Protein AF-A0A9K3D1M3-F1 (afdb_monomer)

Foldseek 3Di:
DDDDDDDDDDDDDPVVVVVVVVVPPDDDDDDPPPPDPDPDDPDLQCPDPVNVPDDPVLSVQQVVPKDKDKDAAFDKDKLAQWKKAWCAAWWAWPVDIAHHSGIDNHCSLQAPDDSVRITMTGGNHTTMMITRHSLSSLLSQCCQQPCPPHLPVDLDPVLSSLQSVQKHKDKDAAFGWPFAFFDFDFKWKAWQQAWKDQPNDIDGPGYIDCVLSNLQRHTRHHIIGTNHTIMIIIHGNVSNPVSDDPVSSVVRNVVSD

InterPro domains:
  IPR000595 Cyclic nucleotide-binding domain [PS50042] (151-198)
  IPR000595 Cyclic nucleotide-binding domain [cd00038] (53-139)
  IPR000595 Cyclic nucleotide-binding domain [cd00038] (151-257)
  IPR014710 RmlC-like jelly roll fold [G3DSA:2.60.120.10] (140-256)
  IPR018490 Cyclic nucleotide-binding domain superfamily [SSF51206] (45-139)
  IPR018490 Cyclic nucleotide-binding domain superfamily [SSF51206] (142-242)

pLDDT: mean 77.31, std 19.17, range [30.05, 97.75]

Organism: NCBI:txid797122

Solvent-accessible surface area (backbone atoms only — not comparable to full-atom values): 14599 Å² total; per-residue (Å²): 131,88,82,90,82,83,91,80,90,80,85,78,60,73,72,62,61,55,58,57,59,64,64,76,76,63,84,83,88,78,83,79,70,77,78,69,80,72,77,76,79,78,55,73,68,58,74,35,83,79,41,66,78,50,59,69,72,58,50,48,52,53,56,74,70,36,43,82,46,80,41,52,55,76,35,81,44,70,63,61,61,12,32,39,32,29,69,36,49,33,32,42,36,95,88,48,79,38,42,56,75,31,69,49,35,55,66,33,46,66,39,83,61,57,78,91,69,41,49,47,30,33,19,76,31,65,23,37,31,41,35,41,44,23,54,61,55,44,35,53,54,45,46,60,32,36,46,78,75,35,94,48,84,75,65,51,70,66,35,43,53,51,47,36,72,65,45,42,52,50,78,38,52,59,72,34,74,77,42,55,50,70,36,74,38,60,51,49,31,32,31,74,35,45,30,33,35,47,85,88,43,80,48,46,52,65,32,66,49,63,53,58,27,36,62,66,70,29,51,35,90,47,51,27,29,19,72,30,65,21,34,29,44,29,35,45,48,70,60,48,62,70,53,44,57,68,66,58,55,50,52,48,36,64,80,62,106

Structure (mmCIF, N/CA/C/O backbone):
data_AF-A0A9K3D1M3-F1
#
_entry.id   AF-A0A9K3D1M3-F1
#
loop_
_atom_site.group_PDB
_atom_site.id
_atom_site.type_symbol
_atom_site.label_atom_id
_atom_site.label_alt_id
_atom_site.label_comp_id
_atom_site.label_asym_id
_atom_site.label_entity_id
_atom_site.label_seq_id
_atom_site.pdbx_PDB_ins_code
_atom_site.Cartn_x
_atom_site.Cartn_y
_atom_site.Cartn_z
_atom_site.occupancy
_atom_site.B_iso_or_equiv
_atom_site.auth_seq_id
_atom_site.auth_comp_id
_atom_site.auth_asym_id
_atom_site.auth_atom_id
_atom_site.pdbx_PDB_model_num
ATOM 1 N N . MET A 1 1 ? 14.477 43.290 74.382 1.00 36.06 1 MET A N 1
ATOM 2 C CA . MET A 1 1 ? 15.629 43.015 73.504 1.00 36.06 1 MET A CA 1
ATOM 3 C C . MET A 1 1 ? 15.297 41.742 72.749 1.00 36.06 1 MET A C 1
ATOM 5 O O . MET A 1 1 ? 15.047 40.738 73.397 1.00 36.06 1 MET A O 1
ATOM 9 N N . THR A 1 2 ? 15.118 41.898 71.435 1.00 38.62 2 THR A N 1
ATOM 10 C CA . THR A 1 2 ? 15.236 40.929 70.317 1.00 38.62 2 THR A CA 1
ATOM 11 C C . THR A 1 2 ? 15.808 39.545 70.690 1.00 38.62 2 THR A C 1
ATOM 13 O O . THR A 1 2 ? 16.756 39.497 71.464 1.00 38.62 2 THR A O 1
ATOM 16 N N . GLN A 1 3 ? 15.339 38.400 70.173 1.00 33.62 3 GLN A N 1
ATOM 17 C CA . GLN 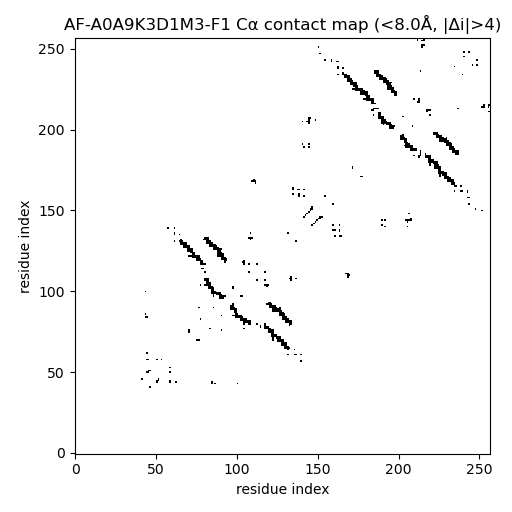A 1 3 ? 15.281 38.059 68.741 1.00 33.62 3 GLN A CA 1
ATOM 18 C C . GLN A 1 3 ? 14.616 36.674 68.499 1.00 33.62 3 GLN A C 1
ATOM 20 O O . GLN A 1 3 ? 14.851 35.753 69.276 1.00 33.62 3 GLN A O 1
ATOM 25 N N . ASP A 1 4 ? 13.826 36.596 67.421 1.00 35.47 4 ASP A N 1
ATOM 26 C CA . ASP A 1 4 ? 13.689 35.566 66.367 1.00 35.47 4 ASP A CA 1
ATOM 27 C C . ASP A 1 4 ? 13.586 34.052 66.658 1.00 35.47 4 ASP A C 1
ATOM 29 O O . ASP A 1 4 ? 14.443 33.430 67.280 1.00 35.47 4 ASP A O 1
ATOM 33 N N . GLY A 1 5 ? 12.574 33.439 66.031 1.00 32.16 5 GLY A N 1
ATOM 34 C CA . GLY A 1 5 ? 12.447 31.998 65.797 1.00 32.16 5 GLY A CA 1
ATOM 35 C C . GLY A 1 5 ? 11.200 31.694 64.962 1.00 32.16 5 GLY A C 1
ATOM 36 O O . GLY A 1 5 ? 10.095 31.698 65.491 1.00 32.16 5 GLY A O 1
ATOM 37 N N . GLU A 1 6 ? 11.399 31.515 63.659 1.00 32.84 6 GLU A N 1
ATOM 38 C CA . GLU A 1 6 ? 10.402 31.462 62.585 1.00 32.84 6 GLU A CA 1
ATOM 39 C C . GLU A 1 6 ? 9.372 30.321 62.687 1.00 32.84 6 GLU A C 1
ATOM 41 O O . GLU A 1 6 ? 9.680 29.189 63.064 1.00 32.84 6 GLU A O 1
ATOM 46 N N . ASP A 1 7 ? 8.150 30.638 62.252 1.00 35.31 7 ASP A N 1
ATOM 47 C CA . ASP A 1 7 ? 7.087 29.703 61.890 1.00 35.31 7 ASP A CA 1
ATOM 48 C C . ASP A 1 7 ? 7.494 28.834 60.689 1.00 35.31 7 ASP A C 1
ATOM 50 O O . ASP A 1 7 ? 7.804 29.349 59.614 1.00 35.31 7 ASP A O 1
ATOM 54 N N . VAL A 1 8 ? 7.361 27.510 60.816 1.00 34.62 8 VAL A N 1
ATOM 55 C CA . VAL A 1 8 ? 7.210 26.610 59.662 1.00 34.62 8 VAL A CA 1
ATOM 56 C C . VAL A 1 8 ? 6.051 25.648 59.922 1.00 34.62 8 VAL A C 1
ATOM 58 O O . VAL A 1 8 ? 6.184 24.624 60.590 1.00 34.62 8 VAL A O 1
ATOM 61 N N . LEU A 1 9 ? 4.889 25.988 59.364 1.00 33.91 9 LEU A N 1
ATOM 62 C CA . LEU A 1 9 ? 3.741 25.096 59.210 1.00 33.91 9 LEU A CA 1
ATOM 63 C C . LEU A 1 9 ? 4.007 24.130 58.044 1.00 33.91 9 LEU A C 1
ATOM 65 O O . LEU A 1 9 ? 3.935 24.527 56.883 1.00 33.91 9 LEU A O 1
ATOM 69 N N . PHE A 1 10 ? 4.268 22.853 58.332 1.00 34.62 10 PHE A N 1
ATOM 70 C CA . PHE A 1 10 ? 4.216 21.795 57.317 1.00 34.62 10 PHE A CA 1
ATOM 71 C C . PHE A 1 10 ? 2.805 21.203 57.238 1.00 34.62 10 PHE A C 1
ATOM 73 O O . PHE A 1 10 ? 2.359 20.483 58.131 1.00 34.62 10 PHE A O 1
ATOM 80 N N . SER A 1 11 ? 2.114 21.468 56.127 1.00 36.94 11 SER A N 1
ATOM 81 C CA . SER A 1 11 ? 0.951 20.695 55.698 1.00 36.94 11 SER A CA 1
ATOM 82 C C . SER A 1 11 ? 1.422 19.336 55.172 1.00 36.94 11 SER A C 1
ATOM 84 O O . SER A 1 11 ? 1.964 19.244 54.069 1.00 36.94 11 SER A O 1
ATOM 86 N N . LEU A 1 12 ? 1.229 18.268 55.943 1.00 36.81 12 LEU A N 1
ATOM 87 C CA . LEU A 1 12 ? 1.416 16.907 55.442 1.00 36.81 12 LEU A CA 1
ATOM 88 C C . LEU A 1 12 ? 0.109 16.427 54.803 1.00 36.81 12 LEU A C 1
ATOM 90 O O . LEU A 1 12 ? -0.945 16.423 55.437 1.00 36.81 12 LEU A O 1
ATOM 94 N N . SER A 1 13 ? 0.180 16.047 53.529 1.00 38.94 13 SER A N 1
ATOM 95 C CA . SER A 1 13 ? -0.938 15.480 52.782 1.00 38.94 13 SER A CA 1
ATOM 96 C C . SER A 1 13 ? -1.253 14.050 53.253 1.00 38.94 13 SER A C 1
ATOM 98 O O . SER A 1 13 ? -0.382 13.296 53.693 1.00 38.94 13 SER A O 1
ATOM 100 N N . LEU A 1 14 ? -2.528 13.671 53.134 1.00 38.25 14 LEU A N 1
ATOM 101 C CA . LEU A 1 14 ? -3.107 12.376 53.524 1.00 38.25 14 LEU A CA 1
ATOM 102 C C . LEU A 1 14 ? -2.366 11.090 53.065 1.00 38.25 14 LEU A C 1
ATOM 104 O O . LEU A 1 14 ? -2.488 10.097 53.783 1.00 38.25 14 LEU A O 1
ATOM 108 N N . PRO A 1 15 ? -1.562 11.040 51.978 1.00 39.97 15 PRO A N 1
ATOM 109 C CA . PRO A 1 15 ? -0.815 9.825 51.623 1.00 39.97 15 PRO A CA 1
ATOM 110 C C . PRO A 1 15 ? 0.269 9.436 52.646 1.00 39.97 15 PRO A C 1
ATOM 112 O O . PRO A 1 15 ? 0.571 8.255 52.812 1.00 39.97 15 PRO A O 1
ATOM 115 N N . THR A 1 16 ? 0.830 10.405 53.376 1.00 43.66 16 THR A N 1
ATOM 116 C CA . THR A 1 16 ? 1.954 10.172 54.303 1.00 43.66 16 THR A CA 1
ATOM 117 C C . THR A 1 16 ? 1.499 9.534 55.623 1.00 43.66 16 THR A C 1
ATOM 119 O O . THR A 1 16 ? 2.231 8.751 56.229 1.00 43.66 16 THR A O 1
ATOM 122 N N . LEU A 1 17 ? 0.254 9.792 56.040 1.00 40.09 17 LEU A N 1
ATOM 123 C CA . LEU A 1 17 ? -0.357 9.187 57.232 1.00 40.09 17 LEU A CA 1
ATOM 124 C C . LEU A 1 17 ? -0.732 7.711 57.014 1.00 40.09 17 LEU A C 1
ATOM 126 O O . LEU A 1 17 ? -0.606 6.905 57.935 1.00 40.09 17 LEU A O 1
ATOM 130 N N . VAL A 1 18 ? -1.104 7.329 55.786 1.00 44.06 18 VAL A N 1
ATOM 131 C CA . VAL A 1 18 ? -1.429 5.934 55.428 1.00 44.06 18 VAL A CA 1
ATOM 132 C C . VAL A 1 18 ? -0.169 5.059 55.395 1.00 44.06 18 VAL A C 1
ATOM 134 O O . VAL A 1 18 ? -0.185 3.930 55.885 1.00 44.06 18 VAL A O 1
ATOM 137 N N . ALA A 1 19 ? 0.958 5.598 54.921 1.00 42.41 19 ALA A N 1
ATOM 138 C CA . ALA A 1 19 ? 2.238 4.886 54.899 1.00 42.41 19 ALA A CA 1
ATOM 139 C C . ALA A 1 19 ? 2.819 4.634 56.308 1.00 42.41 19 ALA A C 1
ATOM 141 O O . ALA A 1 19 ? 3.483 3.620 56.533 1.00 42.41 19 ALA A O 1
ATOM 142 N N . SER A 1 20 ? 2.537 5.518 57.276 1.00 43.38 20 SER A N 1
ATOM 143 C CA . SER A 1 20 ? 2.937 5.332 58.679 1.00 43.38 20 SER A CA 1
ATOM 144 C C . SER A 1 20 ? 2.089 4.283 59.405 1.00 43.38 20 SER A C 1
ATOM 146 O O . SER A 1 20 ? 2.604 3.612 60.296 1.00 43.38 20 SER A O 1
ATOM 148 N N . PHE A 1 21 ? 0.811 4.129 59.039 1.00 40.31 21 PHE A N 1
ATOM 149 C CA . PHE A 1 21 ? -0.101 3.171 59.677 1.00 40.31 21 PHE A CA 1
ATOM 150 C C . PHE A 1 21 ? 0.117 1.728 59.189 1.00 40.31 21 PHE A C 1
ATOM 152 O O . PHE A 1 21 ? -0.094 0.775 59.935 1.00 40.31 21 PHE A O 1
ATOM 159 N N . LEU A 1 22 ? 0.599 1.558 57.951 1.00 42.59 22 LEU A N 1
ATOM 160 C CA . LEU A 1 22 ? 0.934 0.244 57.388 1.00 42.59 22 LEU A CA 1
ATOM 161 C C . LEU A 1 22 ? 2.297 -0.292 57.864 1.00 42.59 22 LEU A C 1
ATOM 163 O O . LEU A 1 22 ? 2.515 -1.500 57.833 1.00 42.59 22 LEU A O 1
ATOM 167 N N . ARG A 1 23 ? 3.197 0.572 58.359 1.00 46.34 23 ARG A N 1
ATOM 168 C CA . ARG A 1 23 ? 4.514 0.163 58.892 1.00 46.34 23 ARG A CA 1
ATOM 169 C C . ARG A 1 23 ? 4.504 -0.311 60.345 1.00 46.34 23 ARG A C 1
ATOM 171 O O . ARG A 1 23 ? 5.472 -0.936 60.760 1.00 46.34 23 ARG A O 1
ATOM 178 N N . SER A 1 24 ? 3.458 -0.032 61.122 1.00 42.69 24 SER A N 1
ATOM 179 C CA . SER A 1 24 ? 3.412 -0.378 62.551 1.00 42.69 24 SER A CA 1
ATOM 180 C C . SER A 1 24 ? 2.739 -1.720 62.867 1.00 42.69 24 SER A C 1
ATOM 182 O O . SER A 1 24 ? 2.814 -2.153 64.012 1.00 42.69 24 SER A O 1
ATOM 184 N N . ASN A 1 25 ? 2.116 -2.396 61.889 1.00 40.31 25 ASN A N 1
ATOM 185 C CA . ASN A 1 25 ? 1.299 -3.600 62.131 1.00 40.31 25 ASN A CA 1
ATOM 186 C C . ASN A 1 25 ? 1.750 -4.885 61.411 1.00 40.31 25 ASN A C 1
ATOM 188 O O . ASN A 1 25 ? 1.101 -5.915 61.567 1.00 40.31 25 ASN A O 1
ATOM 192 N N . LEU A 1 26 ? 2.853 -4.872 60.659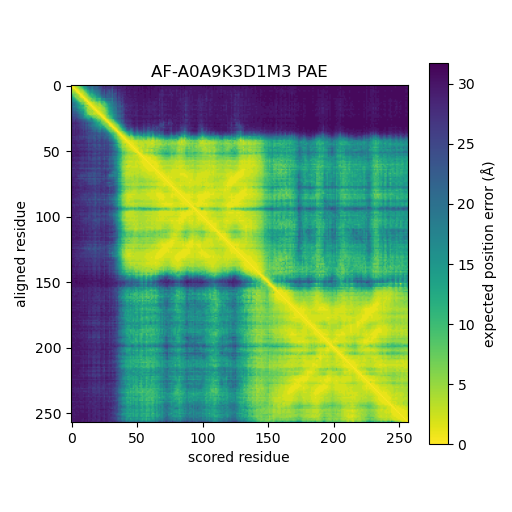 1.00 40.59 26 LEU A N 1
ATOM 193 C CA . LEU A 1 26 ? 3.402 -6.075 60.023 1.00 40.59 26 LEU A CA 1
ATOM 194 C C . LEU A 1 26 ? 4.875 -6.219 60.400 1.00 40.59 26 LEU A C 1
ATOM 196 O O . LEU A 1 26 ? 5.767 -5.655 59.769 1.00 40.59 26 LEU A O 1
ATOM 200 N N . GLY A 1 27 ? 5.096 -6.939 61.498 1.00 33.31 27 GLY A N 1
ATOM 201 C CA . GLY A 1 27 ? 6.411 -7.386 61.925 1.00 33.31 27 GLY A CA 1
ATOM 202 C C . GLY A 1 27 ? 6.959 -8.456 60.982 1.00 33.31 27 GLY A C 1
ATOM 203 O O . GLY A 1 27 ? 6.294 -9.450 60.724 1.00 33.31 27 GLY A O 1
ATOM 204 N N . GLU A 1 28 ? 8.181 -8.192 60.528 1.00 40.44 28 GLU A N 1
ATOM 205 C CA . GLU A 1 28 ? 9.244 -9.109 60.102 1.00 40.44 28 GLU A CA 1
ATOM 206 C C . GLU A 1 28 ? 9.023 -10.099 58.937 1.00 40.44 28 GLU A C 1
ATOM 208 O O . GLU A 1 28 ? 8.126 -10.932 58.908 1.00 40.44 28 GLU A O 1
ATOM 213 N N . ALA A 1 29 ? 10.022 -10.054 58.044 1.00 37.72 29 ALA A N 1
ATOM 214 C CA . ALA A 1 29 ? 10.410 -11.045 57.041 1.00 37.72 29 ALA A CA 1
ATOM 215 C C . ALA A 1 29 ? 9.584 -11.126 55.745 1.00 37.72 29 ALA A C 1
ATOM 217 O O . ALA A 1 29 ? 8.977 -12.144 55.433 1.00 37.72 29 ALA A O 1
ATOM 218 N N . LEU A 1 30 ? 9.723 -10.104 54.895 1.00 30.05 30 LEU A N 1
ATOM 219 C CA . LEU A 1 30 ? 9.741 -10.306 53.445 1.00 30.05 30 LEU A CA 1
ATOM 220 C C . LEU A 1 30 ? 10.997 -9.633 52.889 1.00 30.05 30 LEU A C 1
ATOM 222 O O . LEU A 1 30 ? 11.103 -8.409 52.818 1.00 30.05 30 LEU A O 1
ATOM 226 N N . THR A 1 31 ? 11.983 -10.457 52.546 1.00 33.19 31 THR A N 1
ATOM 227 C CA . THR A 1 31 ? 13.034 -10.094 51.599 1.00 33.19 31 THR A CA 1
ATOM 228 C C . THR A 1 31 ? 12.359 -9.561 50.343 1.00 33.19 31 THR A C 1
ATOM 230 O O . THR A 1 31 ? 11.641 -10.295 49.670 1.00 33.19 31 THR A O 1
ATOM 233 N N . VAL A 1 32 ? 12.565 -8.276 50.059 1.00 33.97 32 VAL A N 1
ATOM 234 C CA . VAL A 1 32 ? 12.196 -7.666 48.784 1.00 33.97 32 VAL A CA 1
ATOM 235 C C . VAL A 1 32 ? 13.118 -8.280 47.737 1.00 33.97 32 VAL A C 1
ATOM 237 O O . VAL A 1 32 ? 14.228 -7.801 47.503 1.00 33.97 32 VAL A O 1
ATOM 240 N N . GLU A 1 33 ? 12.687 -9.398 47.156 1.00 33.69 33 GLU A N 1
ATOM 241 C CA . GLU A 1 33 ? 13.141 -9.760 45.825 1.00 33.69 33 GLU A CA 1
ATOM 242 C C . GLU A 1 33 ? 12.787 -8.578 44.928 1.00 33.69 33 GLU A C 1
ATOM 244 O O . GLU A 1 33 ? 11.664 -8.075 44.936 1.00 33.69 33 GLU A O 1
ATOM 249 N N . LYS A 1 34 ? 13.803 -8.064 44.244 1.00 37.94 34 LYS A N 1
ATOM 250 C CA . LYS A 1 34 ? 13.682 -7.014 43.243 1.00 37.94 34 LYS A CA 1
ATOM 251 C C . LYS A 1 34 ? 12.606 -7.487 42.260 1.00 37.94 34 LYS A C 1
ATOM 253 O O . LYS A 1 34 ? 12.871 -8.424 41.510 1.00 37.94 34 LYS A O 1
ATOM 258 N N . GLU A 1 35 ? 11.407 -6.902 42.308 1.00 38.75 35 GLU A N 1
ATOM 259 C CA . GLU A 1 35 ? 10.408 -7.081 41.255 1.00 38.75 35 GLU A CA 1
ATOM 260 C C . GLU A 1 35 ? 11.123 -6.742 39.950 1.00 38.75 35 GLU A C 1
ATOM 262 O O . GLU A 1 35 ? 11.530 -5.601 39.722 1.00 38.75 35 GLU A O 1
ATOM 267 N N . GLY A 1 36 ? 11.398 -7.771 39.148 1.00 42.56 36 GLY A N 1
ATOM 268 C CA . GLY A 1 36 ? 11.809 -7.569 37.774 1.00 42.56 36 GLY A CA 1
ATOM 269 C C . GLY A 1 36 ? 10.706 -6.758 37.121 1.00 42.56 36 GLY A C 1
ATOM 270 O O . GLY A 1 36 ? 9.538 -7.131 37.235 1.00 42.56 36 GLY A O 1
ATOM 271 N N . GLU A 1 37 ? 11.066 -5.637 36.499 1.00 38.12 37 GLU A N 1
ATOM 272 C CA . GLU A 1 37 ? 10.162 -4.907 35.619 1.00 38.12 37 GLU A CA 1
ATOM 273 C C . GLU A 1 37 ? 9.522 -5.934 34.685 1.00 38.12 37 GLU A C 1
ATOM 275 O O . GLU A 1 37 ? 10.203 -6.586 33.889 1.00 38.12 37 GLU A O 1
ATOM 280 N N . LEU A 1 38 ? 8.219 -6.161 34.866 1.00 43.53 38 LEU A N 1
ATOM 281 C CA . LEU A 1 38 ? 7.450 -6.970 33.938 1.00 43.53 38 LEU A CA 1
ATOM 282 C C . LEU A 1 38 ? 7.645 -6.324 32.562 1.00 43.53 38 LEU A C 1
ATOM 284 O O . LEU A 1 38 ? 7.436 -5.113 32.453 1.00 43.53 38 LEU A O 1
ATOM 288 N N . PRO A 1 39 ? 8.074 -7.081 31.538 1.00 50.38 39 PRO A N 1
ATOM 289 C CA . PRO A 1 39 ? 8.271 -6.514 30.215 1.00 50.38 39 PRO A CA 1
ATOM 290 C C . PRO A 1 39 ? 6.965 -5.855 29.775 1.00 50.38 39 PRO A C 1
ATOM 292 O O . PRO A 1 39 ? 5.895 -6.464 29.890 1.00 50.38 39 PRO A O 1
ATOM 295 N N . GLU A 1 40 ? 7.047 -4.601 29.325 1.00 62.94 40 GLU A N 1
ATOM 296 C CA . GLU A 1 40 ? 5.877 -3.891 28.819 1.00 62.94 40 GLU A CA 1
ATOM 297 C C . GLU A 1 40 ? 5.193 -4.743 27.740 1.00 62.94 40 GLU A C 1
ATOM 299 O O . GLU A 1 40 ? 5.872 -5.377 26.921 1.00 62.94 40 GLU A O 1
ATOM 304 N N . PRO A 1 41 ? 3.850 -4.817 27.739 1.00 64.81 41 PRO A N 1
ATOM 305 C CA . PRO A 1 41 ? 3.145 -5.617 26.756 1.00 64.81 41 PRO A CA 1
ATOM 306 C C . PRO A 1 41 ? 3.493 -5.122 25.343 1.00 64.81 41 PRO A C 1
ATOM 308 O O . PRO A 1 41 ? 3.501 -3.911 25.104 1.00 64.81 41 PRO A O 1
ATOM 311 N N . PRO A 1 42 ? 3.760 -6.034 24.388 1.00 76.75 42 PRO A N 1
ATOM 312 C CA . PRO A 1 42 ? 4.156 -5.647 23.043 1.00 76.75 42 PRO A CA 1
ATOM 313 C C . PRO A 1 42 ? 3.068 -4.790 22.398 1.00 76.75 42 PRO A C 1
ATOM 315 O O . PRO A 1 42 ? 1.879 -5.112 22.488 1.00 76.75 42 PRO A O 1
ATOM 318 N N . HIS A 1 43 ? 3.481 -3.703 21.743 1.00 81.69 43 HIS A N 1
ATOM 319 C CA . HIS A 1 43 ? 2.566 -2.736 21.146 1.00 81.69 43 HIS A CA 1
ATOM 320 C C . HIS A 1 43 ? 1.553 -3.426 20.204 1.00 81.69 43 HIS A C 1
ATOM 322 O O . HIS A 1 43 ? 1.958 -4.242 19.384 1.00 81.69 43 HIS A O 1
ATOM 328 N N . PRO A 1 44 ? 0.249 -3.099 20.219 1.00 82.25 44 PRO A N 1
ATOM 329 C CA . PRO A 1 44 ? -0.762 -3.853 19.461 1.00 82.25 44 PRO A CA 1
ATOM 330 C C . PRO A 1 44 ? -0.504 -3.955 17.951 1.00 82.25 44 PRO A C 1
ATOM 332 O O . PRO A 1 44 ? -0.884 -4.934 17.315 1.00 82.25 44 PRO A O 1
ATOM 335 N N . LEU A 1 45 ? 0.186 -2.967 17.370 1.00 81.94 45 LEU A N 1
ATOM 336 C CA . LEU A 1 45 ? 0.619 -3.020 15.971 1.00 81.94 45 LEU A CA 1
ATOM 337 C C . LEU A 1 45 ? 1.670 -4.116 15.710 1.00 81.94 45 LEU A C 1
ATOM 339 O O . LEU A 1 45 ? 1.632 -4.727 14.648 1.00 81.94 45 LEU A O 1
ATOM 343 N N . SER A 1 46 ? 2.572 -4.395 16.660 1.00 82.19 46 SER A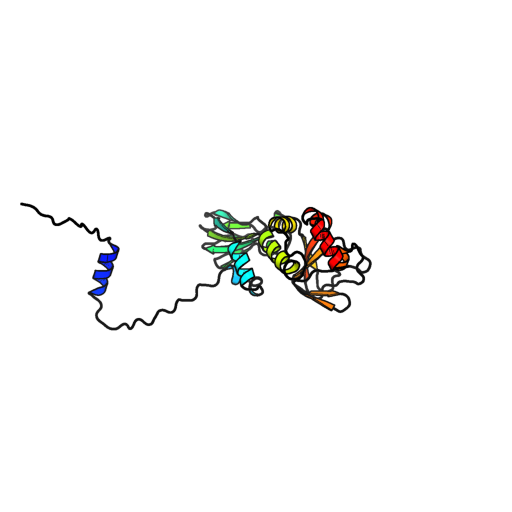 N 1
ATOM 344 C CA . SER A 1 46 ? 3.623 -5.419 16.524 1.00 82.19 46 SER A CA 1
ATOM 345 C C . SER A 1 46 ? 3.076 -6.845 16.544 1.00 82.19 46 SER A C 1
ATOM 347 O O . SER A 1 46 ? 3.703 -7.761 16.022 1.00 82.19 46 SER A O 1
ATOM 349 N N . GLN A 1 47 ? 1.881 -7.025 17.105 1.00 82.00 47 GLN A N 1
ATOM 350 C CA . GLN A 1 47 ? 1.205 -8.317 17.195 1.00 82.00 47 GLN A CA 1
ATOM 351 C C . GLN A 1 47 ? 0.496 -8.709 15.888 1.00 82.00 47 GLN A C 1
ATOM 353 O O . GLN A 1 47 ? -0.043 -9.810 15.774 1.00 82.00 47 GLN A O 1
ATOM 358 N N . HIS A 1 48 ? 0.473 -7.820 14.888 1.00 77.75 48 HIS A N 1
ATOM 359 C CA . HIS A 1 48 ? -0.161 -8.091 13.601 1.00 77.75 48 HIS A CA 1
ATOM 360 C C . HIS A 1 48 ? 0.720 -8.973 12.712 1.00 77.75 48 HIS A C 1
ATOM 362 O O . HIS A 1 48 ? 1.922 -8.747 12.598 1.00 77.75 48 HIS A O 1
ATOM 368 N N . ALA A 1 49 ? 0.121 -9.942 12.013 1.00 72.31 49 ALA A N 1
ATOM 369 C CA . ALA A 1 49 ? 0.868 -10.947 11.246 1.00 72.31 49 ALA A CA 1
ATOM 370 C C . ALA A 1 49 ? 1.796 -10.346 10.172 1.00 72.31 49 ALA A C 1
ATOM 372 O O . ALA A 1 49 ? 2.880 -10.865 9.932 1.00 72.31 49 ALA A O 1
ATOM 373 N N . TRP A 1 50 ? 1.393 -9.237 9.545 1.00 73.00 50 TRP A N 1
ATOM 374 C CA . TRP A 1 50 ? 2.213 -8.534 8.551 1.00 73.00 50 TRP A CA 1
ATOM 375 C C . TRP A 1 50 ? 3.284 -7.629 9.180 1.00 73.00 50 TRP A C 1
ATOM 377 O O . TRP A 1 50 ? 4.247 -7.267 8.509 1.00 73.00 50 TRP A O 1
ATOM 387 N N . ALA A 1 51 ? 3.120 -7.238 10.447 1.00 75.62 51 ALA A N 1
ATOM 388 C CA . ALA A 1 51 ? 4.061 -6.378 11.156 1.00 75.62 51 ALA A CA 1
ATOM 389 C C . ALA A 1 51 ? 5.270 -7.163 11.681 1.00 75.62 51 ALA A C 1
ATOM 391 O O . ALA A 1 51 ? 6.357 -6.604 11.782 1.00 75.62 51 ALA A O 1
ATOM 392 N N . GLY A 1 52 ? 5.111 -8.467 11.940 1.00 66.75 52 GLY A N 1
ATOM 393 C CA . GLY A 1 52 ? 6.192 -9.338 12.416 1.00 66.75 52 GLY A CA 1
ATOM 394 C C . GLY A 1 52 ? 7.363 -9.516 11.440 1.00 66.75 52 GLY A C 1
ATOM 395 O O . GLY A 1 52 ? 8.421 -9.983 11.844 1.00 66.75 52 GLY A O 1
ATOM 396 N N . SER A 1 53 ? 7.200 -9.142 10.166 1.00 67.12 53 SER A N 1
ATOM 397 C CA . SER A 1 53 ? 8.274 -9.151 9.163 1.00 67.12 53 SER A CA 1
ATOM 398 C C . SER A 1 53 ? 8.965 -7.797 8.979 1.00 67.12 53 SER A C 1
ATOM 400 O O . SER A 1 53 ? 9.846 -7.684 8.127 1.00 67.12 53 SER A O 1
ATOM 402 N N . LEU A 1 54 ? 8.546 -6.755 9.704 1.00 70.69 54 LEU A N 1
ATOM 403 C CA . LEU A 1 54 ? 9.161 -5.435 9.608 1.00 70.69 54 LEU A CA 1
ATOM 404 C C . LEU A 1 54 ? 10.356 -5.313 10.565 1.00 70.69 54 LEU A C 1
ATOM 406 O O . LEU A 1 54 ? 10.265 -5.777 11.702 1.00 70.69 54 LEU A O 1
ATOM 410 N N . PRO A 1 55 ? 11.450 -4.652 10.144 1.00 76.75 55 PRO A N 1
ATOM 411 C CA . PRO A 1 55 ? 12.504 -4.234 11.061 1.00 76.75 55 PRO A CA 1
ATOM 412 C C . PRO A 1 55 ? 11.950 -3.351 12.193 1.00 76.75 55 PRO A C 1
ATOM 414 O O . PRO A 1 55 ? 10.976 -2.615 12.005 1.00 76.75 55 PRO A O 1
ATOM 417 N N . GLU A 1 56 ? 12.561 -3.440 13.374 1.00 79.81 56 GLU A N 1
ATOM 418 C CA . GLU A 1 56 ? 12.054 -2.834 14.615 1.00 79.81 56 GLU A CA 1
ATOM 419 C C . GLU A 1 56 ? 11.931 -1.304 14.535 1.00 79.81 56 GLU A C 1
ATOM 421 O O . GLU A 1 56 ? 10.914 -0.740 14.935 1.00 79.81 56 GLU A O 1
ATOM 426 N N . ASP A 1 57 ? 12.908 -0.633 13.927 1.00 77.81 57 ASP A N 1
ATOM 427 C CA . ASP A 1 57 ? 12.911 0.810 13.667 1.00 77.81 57 ASP A CA 1
ATOM 428 C C . ASP A 1 57 ? 11.740 1.248 12.770 1.00 77.81 57 ASP A C 1
ATOM 430 O O . ASP A 1 57 ? 11.115 2.288 12.989 1.00 77.81 57 ASP A O 1
ATOM 434 N N . ARG A 1 58 ? 11.384 0.420 11.784 1.00 76.25 58 ARG A N 1
ATOM 435 C CA . ARG A 1 58 ? 10.292 0.689 10.834 1.00 76.25 58 ARG A CA 1
ATOM 436 C C . ARG A 1 58 ? 8.938 0.509 11.500 1.00 76.25 58 ARG A C 1
ATOM 438 O O . ARG A 1 58 ? 8.024 1.312 11.311 1.00 76.25 58 ARG A O 1
ATOM 445 N N . LEU A 1 59 ? 8.815 -0.551 12.291 1.00 83.31 59 LEU A N 1
ATOM 446 C CA . LEU A 1 59 ? 7.634 -0.795 13.100 1.00 83.31 59 LEU A CA 1
ATOM 447 C C . LEU A 1 59 ? 7.418 0.350 14.095 1.00 83.31 59 LEU A C 1
ATOM 449 O O . LEU A 1 59 ? 6.302 0.857 14.194 1.00 83.31 59 LEU A O 1
ATOM 453 N N . GLN A 1 60 ? 8.484 0.812 14.749 1.00 83.94 60 GLN A N 1
ATOM 454 C CA . GLN A 1 60 ? 8.443 1.965 15.641 1.00 83.94 60 GLN A CA 1
ATOM 455 C C . GLN A 1 60 ? 7.988 3.239 14.907 1.00 83.94 60 GLN A C 1
ATOM 457 O O . GLN A 1 60 ? 7.086 3.930 15.383 1.00 83.94 60 GLN A O 1
ATOM 462 N N . GLY A 1 61 ? 8.495 3.494 13.695 1.00 82.62 61 GLY A N 1
ATOM 463 C CA . GLY A 1 61 ? 8.039 4.612 12.861 1.00 82.62 61 GLY A CA 1
ATOM 464 C C . GLY A 1 61 ? 6.543 4.551 12.510 1.00 82.62 61 GLY A C 1
ATOM 465 O O . GLY A 1 61 ? 5.839 5.561 12.578 1.00 82.62 61 GLY A O 1
ATOM 466 N N . LEU A 1 62 ? 6.009 3.364 12.197 1.00 87.44 62 LEU A N 1
ATOM 467 C CA . LEU A 1 62 ? 4.567 3.182 11.973 1.00 87.44 62 LEU A CA 1
ATOM 468 C C . LEU A 1 62 ? 3.744 3.424 13.243 1.00 87.44 62 LEU A C 1
ATOM 470 O O . LEU A 1 62 ? 2.652 3.993 13.164 1.00 87.44 62 LEU A O 1
ATOM 474 N N . ILE A 1 63 ? 4.256 2.993 14.399 1.00 88.31 63 ILE A N 1
ATOM 475 C CA . ILE A 1 63 ? 3.616 3.191 15.702 1.00 88.31 63 ILE A CA 1
ATOM 476 C C . ILE A 1 63 ? 3.503 4.685 16.012 1.00 88.31 63 ILE A C 1
ATOM 478 O O . ILE A 1 63 ? 2.406 5.165 16.293 1.00 88.31 63 ILE A O 1
ATOM 482 N N . GLU A 1 64 ? 4.590 5.439 15.877 1.00 87.38 64 GLU A N 1
ATOM 483 C CA . GLU A 1 64 ? 4.624 6.879 16.168 1.00 87.38 64 GLU A CA 1
ATOM 484 C C . GLU A 1 64 ? 3.702 7.698 15.260 1.00 87.38 64 GLU A C 1
ATOM 486 O O . GLU A 1 64 ? 3.177 8.741 15.652 1.00 87.38 64 GLU A O 1
ATOM 491 N N . ARG A 1 65 ? 3.473 7.211 14.039 1.00 89.38 65 ARG A N 1
ATOM 492 C CA . ARG A 1 65 ? 2.624 7.864 13.036 1.00 89.38 65 ARG A CA 1
ATOM 493 C C . ARG A 1 65 ? 1.175 7.381 13.063 1.00 89.38 65 ARG A C 1
ATOM 495 O O . ARG A 1 65 ? 0.338 7.900 12.315 1.00 89.38 65 ARG A O 1
ATOM 502 N N . SER A 1 66 ? 0.864 6.395 13.898 1.00 92.50 66 SER A N 1
ATOM 503 C CA . SER A 1 66 ? -0.502 5.936 14.109 1.00 92.50 66 SER A CA 1
ATOM 504 C C . SER A 1 66 ? -1.279 6.927 14.981 1.00 92.50 66 SER A C 1
ATOM 506 O O . SER A 1 66 ? -0.736 7.623 15.835 1.00 92.50 66 SER A O 1
ATOM 508 N N . THR A 1 67 ? -2.577 7.056 14.725 1.00 94.00 67 THR A N 1
ATOM 509 C CA . THR A 1 67 ? -3.438 8.019 15.417 1.00 94.00 67 THR A CA 1
ATOM 510 C C . THR A 1 67 ? -4.348 7.290 16.389 1.00 94.00 67 THR A C 1
ATOM 512 O O . THR A 1 67 ? -5.057 6.367 15.992 1.00 94.00 67 THR A O 1
ATOM 515 N N . ARG A 1 68 ? -4.387 7.731 17.648 1.00 94.75 68 ARG A N 1
ATOM 516 C CA . ARG A 1 68 ? -5.406 7.269 18.596 1.00 94.75 68 ARG A CA 1
ATOM 517 C C . ARG A 1 68 ? -6.739 7.949 18.314 1.00 94.75 68 ARG A C 1
ATOM 519 O O . ARG A 1 68 ? -6.803 9.167 18.150 1.00 94.75 68 ARG A O 1
ATOM 526 N N . LEU A 1 69 ? -7.797 7.155 18.257 1.00 95.94 69 LEU A N 1
ATOM 527 C CA . LEU A 1 69 ? -9.166 7.604 18.059 1.00 95.94 69 LEU A CA 1
ATOM 528 C C . LEU A 1 69 ? -10.007 7.168 19.256 1.00 95.94 69 LEU A C 1
ATOM 53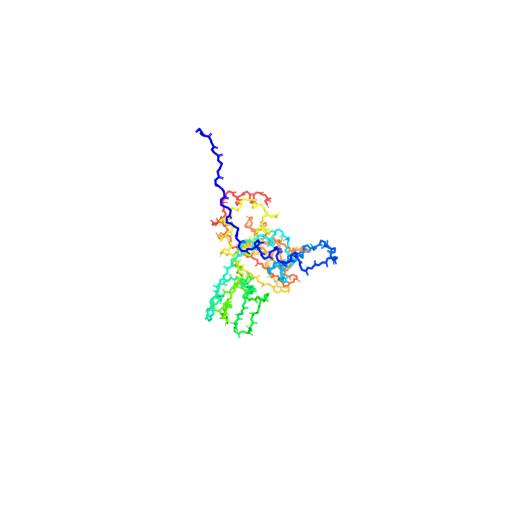0 O O . LEU A 1 69 ? -9.875 6.047 19.741 1.00 95.94 69 LEU A O 1
ATOM 534 N N . PHE A 1 70 ? -10.905 8.044 19.690 1.00 96.94 70 PHE A N 1
ATOM 535 C CA . PHE A 1 70 ? -11.845 7.768 20.768 1.00 96.94 70 PHE A CA 1
ATOM 536 C C . PHE A 1 70 ? -13.261 7.818 20.214 1.00 96.94 70 PHE A C 1
ATOM 538 O O . PHE A 1 70 ? -13.649 8.791 19.564 1.00 96.94 70 PHE A O 1
ATOM 545 N N . ALA A 1 71 ? -14.016 6.760 20.468 1.00 95.62 71 ALA A N 1
ATOM 546 C CA . ALA A 1 71 ? -15.377 6.592 19.998 1.00 95.62 71 ALA A CA 1
ATOM 547 C C . ALA A 1 71 ? -16.311 6.464 21.200 1.00 95.62 71 ALA A C 1
ATOM 549 O O . ALA A 1 71 ? -16.080 5.659 22.103 1.00 95.62 71 ALA A O 1
ATOM 550 N N . THR A 1 72 ? -17.378 7.260 21.225 1.00 97.44 72 THR A N 1
ATOM 551 C CA . THR A 1 72 ? -18.448 7.079 22.209 1.00 97.44 72 THR A CA 1
ATOM 552 C C . THR A 1 72 ? -19.298 5.875 21.828 1.00 97.44 72 THR A C 1
ATOM 554 O O . THR A 1 72 ? -19.342 5.481 20.660 1.00 97.44 72 THR A O 1
ATOM 557 N N . LYS A 1 73 ? -20.027 5.319 22.795 1.00 96.81 73 LYS A N 1
ATOM 558 C CA . LYS A 1 73 ? -21.023 4.285 22.518 1.00 96.81 73 LYS A CA 1
ATOM 559 C C . LYS A 1 73 ? -21.976 4.719 21.387 1.00 96.81 73 LYS A C 1
ATOM 561 O O . LYS A 1 73 ? -22.321 5.896 21.284 1.00 96.81 73 LYS A O 1
ATOM 566 N N . ASP A 1 74 ? -22.347 3.758 20.551 1.00 96.00 74 ASP A N 1
ATOM 567 C CA . ASP A 1 74 ? -23.225 3.852 19.382 1.00 96.00 74 ASP A CA 1
ATOM 568 C C . ASP A 1 74 ? -22.680 4.717 18.225 1.00 96.00 74 ASP A C 1
ATOM 570 O O . ASP A 1 74 ? -23.346 4.888 17.204 1.00 96.00 74 ASP A O 1
ATOM 574 N N . SER A 1 75 ? -21.447 5.232 18.331 1.00 97.00 75 SER A N 1
ATOM 575 C CA . SER A 1 75 ? -20.813 5.984 17.243 1.00 97.00 75 SER A CA 1
ATOM 576 C C . SER A 1 75 ? -20.252 5.069 16.152 1.00 97.00 75 SER A C 1
ATOM 578 O O . SER A 1 75 ? -19.810 3.946 16.409 1.00 97.00 75 SER A O 1
ATOM 580 N N . THR A 1 76 ? -20.261 5.561 14.911 1.00 96.00 76 THR A N 1
ATOM 581 C CA . THR A 1 76 ? -19.643 4.872 13.775 1.00 96.00 76 THR A CA 1
ATOM 582 C C . THR A 1 76 ? -18.135 5.090 13.776 1.00 96.00 76 THR A C 1
ATOM 584 O O . THR A 1 76 ? -17.652 6.221 13.831 1.00 96.00 76 THR A O 1
ATOM 587 N N . VAL A 1 77 ? -17.394 3.997 13.653 1.00 94.81 77 VAL A N 1
ATOM 588 C CA . VAL A 1 77 ? -15.940 3.955 13.499 1.00 94.81 77 VAL A CA 1
ATOM 589 C C . VAL A 1 77 ? -15.585 3.300 12.165 1.00 94.81 77 VAL A C 1
ATOM 591 O O . VAL A 1 77 ? -16.389 2.574 11.581 1.00 94.81 77 VAL A O 1
ATOM 594 N N . GLY A 1 78 ? -14.383 3.552 11.652 1.00 91.50 78 GLY A N 1
ATOM 595 C CA . GLY A 1 78 ? -13.980 3.061 10.332 1.00 91.50 78 GLY A CA 1
ATOM 596 C C . GLY A 1 78 ? -14.308 4.030 9.194 1.00 91.50 78 GLY A C 1
ATOM 597 O O . GLY A 1 78 ? -14.370 5.246 9.389 1.00 91.50 78 GLY A O 1
ATOM 598 N N . GLY A 1 79 ? -14.470 3.490 7.984 1.00 88.12 79 GLY A N 1
ATOM 599 C CA . GLY A 1 79 ? -14.853 4.268 6.798 1.00 88.12 79 GLY A CA 1
ATOM 600 C C . GLY A 1 79 ? -13.740 5.128 6.186 1.00 88.12 79 GLY A C 1
ATOM 601 O O . GLY A 1 79 ? -14.000 5.885 5.252 1.00 88.12 79 GLY A O 1
ATOM 602 N N . LYS A 1 80 ? -12.497 5.014 6.670 1.00 88.81 80 LYS A N 1
ATOM 603 C CA . LYS A 1 80 ? -11.308 5.567 6.003 1.00 88.81 80 LYS A CA 1
ATOM 604 C C . LYS A 1 80 ? -10.350 4.434 5.615 1.00 88.81 80 LYS A C 1
ATOM 606 O O . LYS A 1 80 ? -10.278 3.447 6.344 1.00 88.81 80 LYS A O 1
ATOM 611 N N . PRO A 1 81 ? -9.604 4.563 4.501 1.00 87.88 81 PRO A N 1
ATOM 612 C CA . PRO A 1 81 ? -8.615 3.562 4.110 1.00 87.88 81 PRO A CA 1
ATOM 613 C C . PRO A 1 81 ? -7.481 3.448 5.137 1.00 87.88 81 PRO A C 1
ATOM 615 O O . PRO A 1 81 ? -6.678 4.374 5.300 1.00 87.88 81 PRO A O 1
ATOM 618 N N . GLY A 1 82 ? -7.394 2.303 5.805 1.00 90.62 82 GLY A N 1
ATOM 619 C CA . GLY A 1 82 ? -6.372 2.013 6.799 1.00 90.62 82 GLY A CA 1
ATOM 620 C C . GLY A 1 82 ? -6.744 0.862 7.729 1.00 90.62 82 GLY A C 1
ATOM 621 O O . GLY A 1 82 ? -7.793 0.231 7.606 1.00 90.62 82 GLY A O 1
ATOM 622 N N . LEU A 1 83 ? -5.848 0.597 8.671 1.00 92.88 83 LEU A N 1
ATOM 623 C CA . LEU A 1 83 ? -5.999 -0.426 9.695 1.00 92.88 83 LEU A CA 1
ATOM 624 C C . LEU A 1 83 ? -6.501 0.205 10.993 1.00 92.88 83 LEU A C 1
ATOM 626 O O . LEU A 1 83 ? -5.962 1.218 11.438 1.00 92.88 83 LEU A O 1
ATOM 630 N N . TYR A 1 84 ? -7.482 -0.438 11.616 1.00 94.62 84 TYR A N 1
ATOM 631 C CA . TYR A 1 84 ? -7.987 -0.090 12.937 1.00 94.62 84 TYR A CA 1
ATOM 632 C C . TYR A 1 84 ? -7.709 -1.238 13.903 1.00 94.62 84 TYR A C 1
ATOM 634 O O . TYR A 1 84 ? -8.020 -2.385 13.584 1.00 94.62 84 TYR A O 1
ATOM 642 N N . ILE A 1 85 ? -7.150 -0.939 15.073 1.00 94.69 85 ILE A N 1
ATOM 643 C CA . ILE A 1 85 ? -6.904 -1.903 16.154 1.00 94.69 85 ILE A CA 1
ATOM 644 C C . ILE A 1 85 ? -7.648 -1.422 17.394 1.00 94.69 85 ILE A C 1
ATOM 646 O O . ILE A 1 85 ? -7.516 -0.262 17.778 1.00 94.69 85 ILE A O 1
ATOM 650 N N . VAL A 1 86 ? -8.432 -2.295 18.020 1.00 95.19 86 VAL A N 1
ATOM 651 C CA . VAL A 1 86 ? -9.151 -1.971 19.258 1.00 95.19 86 VAL A CA 1
ATOM 652 C C . VAL A 1 86 ? -8.171 -2.053 20.424 1.00 95.19 86 VAL A C 1
ATOM 654 O O . VAL A 1 86 ? -7.580 -3.103 20.666 1.00 95.19 86 VAL A O 1
ATOM 657 N N . LEU A 1 87 ? -7.981 -0.946 21.139 1.00 94.38 87 LEU A N 1
ATOM 658 C CA . LEU A 1 87 ? -7.132 -0.882 22.332 1.00 94.38 87 LEU A CA 1
ATOM 659 C C . LEU A 1 87 ? -7.942 -1.170 23.599 1.00 94.38 87 LEU A C 1
ATOM 661 O O . LEU A 1 87 ? -7.477 -1.868 24.495 1.00 94.38 87 LEU A O 1
ATOM 665 N N . SER A 1 88 ? -9.170 -0.656 23.655 1.00 96.19 88 SER A N 1
ATOM 666 C CA . SER A 1 88 ? -10.134 -0.900 24.729 1.00 96.19 88 SER A CA 1
ATOM 667 C C . SER A 1 88 ? -11.563 -0.766 24.200 1.00 96.19 88 SER A C 1
ATOM 669 O O . SER A 1 88 ? -11.787 -0.117 23.177 1.00 96.19 88 SER A O 1
ATOM 671 N N . GLY A 1 89 ? -12.531 -1.372 24.889 1.00 96.06 89 GLY A N 1
ATOM 672 C CA . GLY A 1 89 ? -13.926 -1.406 24.447 1.00 96.06 89 GLY A CA 1
ATOM 673 C C . GLY A 1 89 ? -14.183 -2.451 23.359 1.00 96.06 89 GLY A C 1
ATOM 674 O O . GLY A 1 89 ? -13.425 -3.414 23.217 1.00 96.06 89 GLY A O 1
ATOM 675 N N . ARG A 1 90 ? -15.267 -2.273 22.595 1.00 97.44 90 ARG A N 1
ATOM 676 C CA . ARG A 1 90 ? -15.751 -3.242 21.600 1.00 97.44 90 ARG A CA 1
ATOM 677 C C . ARG A 1 90 ? -16.396 -2.563 20.405 1.00 97.44 90 ARG A C 1
ATOM 679 O O . ARG A 1 90 ? -17.162 -1.609 20.554 1.00 97.44 90 ARG A O 1
ATOM 686 N N . VAL A 1 91 ? -16.151 -3.115 19.220 1.00 97.62 91 VAL A N 1
ATOM 687 C CA . VAL A 1 91 ? -16.715 -2.627 17.956 1.00 97.62 91 VAL A CA 1
ATOM 688 C C . VAL A 1 91 ? -17.484 -3.742 17.264 1.00 97.62 91 VAL A C 1
ATOM 690 O O . VAL A 1 91 ? -16.926 -4.795 16.977 1.00 97.62 91 VAL A O 1
ATOM 693 N N . GLN A 1 92 ? -18.746 -3.498 16.931 1.00 97.75 92 GLN A N 1
ATOM 694 C CA . GLN A 1 92 ? -19.527 -4.381 16.073 1.00 97.75 92 GLN A CA 1
ATOM 695 C C . GLN A 1 92 ? -19.326 -3.981 14.609 1.00 97.75 92 GLN A C 1
ATOM 697 O O . GLN A 1 92 ? -19.665 -2.869 14.221 1.00 97.75 92 GLN A O 1
ATOM 702 N N . THR A 1 93 ? -18.797 -4.882 13.788 1.00 95.06 93 THR A N 1
ATOM 703 C CA . THR A 1 93 ? -18.753 -4.736 12.321 1.00 95.06 93 THR A CA 1
ATOM 704 C C . THR A 1 93 ? -19.862 -5.573 11.676 1.00 95.06 93 THR A C 1
ATOM 706 O O . THR A 1 93 ? -20.500 -6.379 12.359 1.00 95.06 93 THR A O 1
ATOM 709 N N . GLU A 1 94 ? -20.091 -5.428 10.367 1.00 87.06 94 GLU A N 1
ATOM 710 C CA . GLU A 1 94 ? -21.110 -6.215 9.645 1.00 87.06 94 GLU A CA 1
ATOM 711 C C . GLU A 1 94 ? -20.901 -7.738 9.748 1.00 87.06 94 GLU A C 1
ATOM 713 O O . GLU A 1 94 ? -21.864 -8.494 9.657 1.00 87.06 94 GLU A O 1
ATOM 718 N N . GLY A 1 95 ? -19.662 -8.196 9.962 1.00 80.88 95 GLY A N 1
ATOM 719 C CA . GLY A 1 95 ? -19.326 -9.623 10.001 1.00 80.88 95 GLY A CA 1
ATOM 720 C C . GLY A 1 95 ? -18.951 -10.181 11.375 1.00 80.88 95 GLY A C 1
ATOM 721 O O . GLY A 1 95 ? -18.987 -11.397 11.547 1.00 80.88 95 GLY A O 1
ATOM 722 N N . ALA A 1 96 ? -18.559 -9.338 12.337 1.00 92.69 96 ALA A N 1
ATOM 723 C CA . ALA A 1 96 ? -18.049 -9.798 13.631 1.00 92.69 96 ALA A CA 1
ATOM 724 C C . ALA A 1 96 ? -17.990 -8.692 14.695 1.00 92.69 96 ALA A C 1
ATOM 726 O O . ALA A 1 96 ? -17.855 -7.505 14.382 1.00 92.69 96 ALA A O 1
ATOM 727 N N . GLU A 1 97 ? -18.008 -9.110 15.959 1.00 96.31 97 GLU A N 1
ATOM 728 C CA . GLU A 1 97 ? -17.571 -8.292 17.091 1.00 96.31 97 GLU A CA 1
ATOM 729 C C . GLU A 1 97 ? -16.036 -8.292 17.164 1.00 96.31 97 GLU A C 1
ATOM 731 O O . GLU A 1 97 ? -15.394 -9.341 17.098 1.00 96.31 97 GLU A O 1
ATOM 736 N N . VAL A 1 98 ? -15.446 -7.107 17.298 1.00 96.06 98 VAL A N 1
ATOM 737 C CA . VAL A 1 98 ? -14.006 -6.892 17.439 1.00 96.06 98 VAL A CA 1
ATOM 738 C C . VAL A 1 98 ? -13.728 -6.396 18.855 1.00 96.06 98 VAL A C 1
ATOM 740 O O . VAL A 1 98 ? -14.214 -5.342 19.269 1.00 96.06 98 VAL A O 1
ATOM 743 N N . VAL A 1 99 ? -12.942 -7.178 19.589 1.00 95.62 99 VAL A N 1
ATOM 744 C CA . VAL A 1 99 ? -12.551 -6.954 20.991 1.00 95.62 99 VAL A CA 1
ATOM 745 C C . VAL A 1 99 ? -11.117 -6.400 21.076 1.00 95.62 99 VAL A C 1
ATOM 747 O O . VAL A 1 99 ? -10.439 -6.365 20.045 1.00 95.62 99 VAL A O 1
ATOM 750 N N . PRO A 1 100 ? -10.617 -5.979 22.257 1.00 95.00 100 PRO A N 1
ATOM 751 C CA . PRO A 1 100 ? -9.259 -5.451 22.398 1.00 95.00 100 PRO A CA 1
ATOM 752 C C . PRO A 1 100 ? -8.179 -6.405 21.869 1.00 95.00 100 PRO A C 1
ATOM 754 O O . PRO A 1 100 ? -8.252 -7.616 22.073 1.00 95.00 100 PRO A O 1
ATOM 757 N N . GLY A 1 101 ? -7.199 -5.855 21.150 1.00 88.50 101 GLY A N 1
ATOM 758 C CA . GLY A 1 101 ? -6.195 -6.596 20.374 1.00 88.50 101 GLY A CA 1
ATOM 759 C C . GLY A 1 101 ? -6.681 -7.035 18.985 1.00 88.50 101 GLY A C 1
ATOM 760 O O . GLY A 1 101 ? -5.875 -7.255 18.083 1.00 88.50 101 GLY A O 1
ATOM 761 N N . GLY A 1 102 ? -7.998 -7.101 18.776 1.00 90.31 102 GLY A N 1
ATOM 762 C CA . GLY A 1 102 ? -8.612 -7.340 17.477 1.00 90.31 102 GLY A CA 1
ATOM 763 C C . GLY A 1 102 ? -8.459 -6.150 16.529 1.00 90.31 102 GLY A C 1
ATOM 764 O O . GLY A 1 102 ? -8.234 -5.008 16.937 1.00 90.31 102 GLY A O 1
ATOM 765 N N . SER A 1 103 ? -8.605 -6.414 15.231 1.00 93.00 103 SER A N 1
ATOM 766 C CA . SER A 1 103 ? -8.441 -5.394 14.196 1.00 93.00 103 SER A CA 1
ATOM 767 C C . SER A 1 103 ? -9.433 -5.548 13.051 1.00 93.00 103 SER A C 1
ATOM 769 O O . SER A 1 103 ? -9.935 -6.643 12.800 1.00 93.00 103 SER A O 1
ATOM 771 N N . PHE A 1 104 ? -9.677 -4.457 12.329 1.00 93.00 104 PHE A N 1
ATOM 772 C CA . PHE A 1 104 ? -10.520 -4.433 11.137 1.00 93.00 104 PHE A CA 1
ATOM 773 C C . PHE A 1 104 ? -10.008 -3.405 10.117 1.00 93.00 104 PHE A C 1
ATOM 775 O O . PHE A 1 104 ? -9.132 -2.589 10.405 1.00 93.00 104 PHE A O 1
ATOM 782 N N . GLY A 1 105 ? -10.512 -3.475 8.882 1.00 89.56 105 GLY A N 1
ATOM 783 C CA . GLY A 1 105 ? -10.103 -2.574 7.794 1.00 89.56 105 GLY A CA 1
ATOM 784 C C . GLY A 1 105 ? -8.755 -2.911 7.143 1.00 89.56 105 GLY A C 1
ATOM 785 O O . GLY A 1 105 ? -8.392 -2.275 6.156 1.00 89.56 105 GLY A O 1
ATOM 786 N N . VAL A 1 106 ? -8.057 -3.954 7.613 1.00 86.88 106 VAL A N 1
ATOM 787 C CA . VAL A 1 106 ? -6.729 -4.378 7.128 1.00 86.88 106 VAL A CA 1
ATOM 788 C C . VAL A 1 106 ? -6.645 -4.527 5.603 1.00 86.88 106 VAL A C 1
ATOM 790 O O . VAL A 1 106 ? -5.642 -4.164 5.001 1.00 86.88 106 VAL A O 1
ATOM 793 N N . HIS A 1 107 ? -7.719 -4.978 4.950 1.00 82.38 107 HIS A N 1
ATOM 794 C CA . HIS A 1 107 ? -7.770 -5.087 3.492 1.00 82.38 107 HIS A CA 1
ATOM 795 C C . HIS A 1 107 ? -7.528 -3.730 2.807 1.00 82.38 107 HIS A C 1
ATOM 797 O O . HIS A 1 107 ? -6.750 -3.641 1.866 1.00 82.38 107 HIS A O 1
ATOM 803 N N . SER A 1 108 ? -8.091 -2.644 3.336 1.00 84.50 108 SER A N 1
ATOM 804 C CA . SER A 1 108 ? -7.901 -1.297 2.781 1.00 84.50 108 SER A CA 1
ATOM 805 C C . SER A 1 108 ? -6.499 -0.718 3.003 1.00 84.50 108 SER A C 1
ATOM 807 O O . SER A 1 108 ? -6.154 0.299 2.405 1.00 84.50 108 SER A O 1
ATOM 809 N N . LEU A 1 109 ? -5.677 -1.357 3.845 1.00 81.12 109 LEU A N 1
ATOM 810 C CA . LEU A 1 109 ? -4.263 -1.019 3.990 1.00 81.12 109 LEU A CA 1
ATOM 811 C C . LEU A 1 109 ? -3.471 -1.450 2.748 1.00 81.12 109 LEU A C 1
ATOM 813 O O . LEU A 1 109 ? -2.610 -0.715 2.270 1.00 81.12 109 LEU A O 1
ATOM 817 N N . PHE A 1 110 ? -3.803 -2.622 2.206 1.00 72.81 110 PHE A N 1
ATOM 818 C CA . PHE A 1 110 ? -3.089 -3.227 1.087 1.00 72.81 110 PHE A CA 1
ATOM 819 C C . PHE A 1 110 ? -3.739 -2.907 -0.256 1.00 72.81 110 PHE A C 1
ATOM 821 O O . PHE A 1 110 ? -3.034 -2.616 -1.216 1.00 72.81 110 PHE A O 1
ATOM 828 N N . TYR A 1 111 ? -5.068 -2.889 -0.332 1.00 70.00 111 TYR A N 1
ATOM 829 C CA . TYR A 1 111 ? -5.806 -2.787 -1.588 1.00 70.00 111 TYR A CA 1
ATOM 830 C C . TYR A 1 111 ? -6.522 -1.432 -1.704 1.00 70.00 111 TYR A C 1
ATOM 832 O O . TYR A 1 111 ? -7.050 -0.923 -0.712 1.00 70.00 111 TYR A O 1
ATOM 840 N N . PRO A 1 112 ? -6.565 -0.812 -2.899 1.00 66.25 112 PRO A N 1
ATOM 841 C CA . PRO A 1 112 ? -7.423 0.339 -3.130 1.00 66.25 112 PRO A CA 1
ATOM 842 C C . PRO A 1 112 ? -8.887 -0.087 -2.986 1.00 66.25 112 PRO A C 1
ATOM 844 O O . PRO A 1 112 ? -9.380 -0.924 -3.738 1.00 66.25 112 PRO A O 1
ATOM 847 N N . CYS A 1 113 ? -9.581 0.507 -2.021 1.00 71.88 113 CYS A N 1
ATOM 848 C CA . CYS A 1 113 ? -10.999 0.270 -1.779 1.00 71.88 113 CYS A CA 1
ATOM 849 C C . CYS A 1 113 ? -11.808 1.505 -2.176 1.00 71.88 113 CYS A C 1
ATOM 851 O O . CYS A 1 113 ? -11.444 2.636 -1.843 1.00 71.88 113 CYS A O 1
ATOM 853 N N . THR A 1 114 ? -12.933 1.289 -2.851 1.00 76.75 114 THR A N 1
ATOM 854 C CA . THR A 1 114 ? -13.976 2.314 -2.975 1.00 76.75 114 THR A CA 1
ATOM 855 C C . THR A 1 114 ? -14.624 2.563 -1.606 1.00 76.75 114 THR A C 1
ATOM 857 O O . THR A 1 114 ? -14.577 1.678 -0.748 1.00 76.75 114 THR A O 1
ATOM 860 N N . PRO A 1 115 ? -15.267 3.723 -1.371 1.00 80.19 115 PRO A N 1
ATOM 861 C CA . PRO A 1 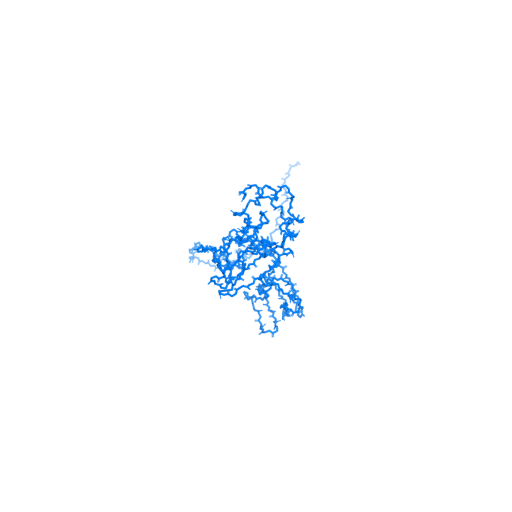115 ? -15.921 4.002 -0.091 1.00 80.19 115 PRO A CA 1
ATOM 862 C C . PRO A 1 115 ? -16.923 2.924 0.348 1.00 80.19 115 PRO A C 1
ATOM 864 O O . PRO A 1 115 ? -17.018 2.636 1.533 1.00 80.19 115 PRO A O 1
ATOM 867 N N . ALA A 1 116 ? -17.613 2.283 -0.602 1.00 79.69 116 ALA A N 1
ATOM 868 C CA . ALA A 1 116 ? -18.563 1.200 -0.334 1.00 79.69 116 ALA A CA 1
ATOM 869 C C . ALA A 1 116 ? -17.902 -0.117 0.119 1.00 79.69 116 ALA A C 1
ATOM 871 O O . ALA A 1 116 ? -18.576 -0.983 0.661 1.00 79.69 116 ALA A O 1
ATOM 872 N N . GLN A 1 117 ? -16.599 -0.283 -0.116 1.00 80.50 117 GLN A N 1
ATOM 873 C CA . GLN A 1 117 ? -15.823 -1.462 0.284 1.00 80.50 117 GLN A CA 1
ATOM 874 C C . GLN A 1 117 ? -15.086 -1.255 1.615 1.00 80.50 117 GLN A C 1
ATOM 876 O O . GLN A 1 117 ? -14.424 -2.171 2.101 1.00 80.50 117 GLN A O 1
ATOM 881 N N . LEU A 1 118 ? -15.137 -0.048 2.188 1.00 87.50 118 LEU A N 1
ATOM 882 C CA . LEU A 1 118 ? -14.480 0.237 3.456 1.00 87.50 118 LEU A CA 1
ATOM 883 C C . LEU A 1 118 ? -15.298 -0.336 4.606 1.00 87.50 118 LEU A C 1
ATOM 885 O O . LEU A 1 118 ? -16.488 -0.066 4.738 1.00 87.50 118 LEU A O 1
ATOM 889 N N . VAL A 1 119 ? -14.621 -1.083 5.475 1.00 89.88 119 VAL A N 1
ATOM 890 C CA . VAL A 1 119 ? -15.241 -1.629 6.679 1.00 89.88 119 VAL A CA 1
ATOM 891 C C . VAL A 1 119 ? -15.560 -0.486 7.639 1.00 89.88 119 VAL A C 1
ATOM 893 O O . VAL A 1 119 ? -14.692 0.318 8.002 1.00 89.88 119 VAL A O 1
ATOM 896 N N . THR A 1 120 ? -16.815 -0.436 8.062 1.00 93.00 120 THR A N 1
ATOM 897 C CA . THR A 1 120 ? -17.288 0.389 9.169 1.00 93.00 120 THR A CA 1
ATOM 898 C C . THR A 1 120 ? -17.692 -0.513 10.330 1.00 93.00 120 THR A C 1
ATOM 900 O O . THR A 1 120 ? -17.911 -1.718 10.181 1.00 93.00 120 THR A O 1
ATOM 903 N N . GLY A 1 121 ? -17.752 0.073 11.515 1.00 94.50 121 GLY A N 1
ATOM 904 C CA . GLY A 1 121 ? -18.286 -0.582 12.694 1.00 94.50 121 GLY A CA 1
ATOM 905 C C . GLY A 1 121 ? -18.986 0.412 13.603 1.00 94.50 121 GLY A C 1
ATOM 906 O O . GLY A 1 121 ? -18.869 1.626 13.434 1.00 94.50 121 GLY A O 1
ATOM 907 N N . THR A 1 122 ? -19.702 -0.109 14.585 1.00 97.69 122 THR A N 1
ATOM 908 C CA . THR A 1 122 ? -20.377 0.660 15.625 1.00 97.69 122 THR A CA 1
ATOM 909 C C . THR A 1 122 ? -19.722 0.347 16.961 1.00 97.69 122 THR A C 1
ATOM 911 O O . THR A 1 122 ? -19.592 -0.817 17.337 1.00 97.69 122 THR A O 1
ATOM 914 N N . ALA A 1 123 ? -19.286 1.378 17.680 1.00 97.50 123 ALA A N 1
ATOM 915 C CA . ALA A 1 123 ? -18.742 1.213 19.021 1.00 97.50 123 ALA A CA 1
ATOM 916 C C . ALA A 1 123 ? -19.863 0.785 19.982 1.00 97.50 123 ALA A C 1
ATOM 918 O O . ALA A 1 123 ? -20.829 1.515 20.180 1.00 97.50 123 ALA A O 1
ATOM 919 N N . MET A 1 124 ? -19.747 -0.392 20.591 1.00 97.25 124 MET A N 1
ATOM 920 C CA . MET A 1 124 ? -20.770 -0.940 21.496 1.00 97.25 124 MET A CA 1
ATOM 921 C C . MET A 1 124 ? -20.713 -0.306 22.897 1.00 97.25 124 MET A C 1
ATOM 923 O O . MET A 1 124 ? -21.672 -0.358 23.670 1.00 97.25 124 MET A O 1
ATOM 927 N N . GLU A 1 125 ? -19.579 0.315 23.213 1.00 96.75 125 GLU A N 1
ATOM 928 C CA . GLU A 1 125 ? -19.253 1.016 24.454 1.00 96.75 125 GLU A CA 1
ATOM 929 C C . GLU A 1 125 ? -18.168 2.075 24.168 1.00 96.75 125 GLU A C 1
ATOM 931 O O . GLU A 1 125 ? -17.665 2.121 23.040 1.00 96.75 125 GLU A O 1
ATOM 936 N N . PRO A 1 126 ? -17.801 2.960 25.119 1.00 97.75 126 PRO A N 1
ATOM 937 C CA . PRO A 1 126 ? -16.659 3.852 24.933 1.00 97.75 126 PRO A CA 1
ATOM 938 C C . PRO A 1 126 ? -15.413 3.050 24.541 1.00 97.75 126 PRO A C 1
ATOM 940 O O . PRO A 1 126 ? -14.988 2.162 25.275 1.00 97.75 126 PRO A O 1
ATOM 943 N N . THR A 1 127 ? -14.882 3.329 23.354 1.00 97.44 127 THR A N 1
ATOM 944 C CA . THR A 1 127 ? -13.865 2.500 22.699 1.00 97.44 127 THR A CA 1
ATOM 945 C C . THR A 1 127 ? -12.677 3.367 22.308 1.00 97.44 127 THR A C 1
ATOM 947 O O . THR A 1 127 ? -12.842 4.435 21.709 1.00 97.44 127 THR A O 1
ATOM 950 N N . GLU A 1 128 ? -11.477 2.889 22.619 1.00 97.31 128 GLU A N 1
ATOM 951 C CA . GLU A 1 128 ? -10.225 3.465 22.137 1.00 97.31 128 GLU A CA 1
ATOM 952 C C . GLU A 1 128 ? -9.675 2.609 20.995 1.00 97.31 128 GLU A C 1
ATOM 954 O O . GLU A 1 128 ? -9.596 1.382 21.085 1.00 97.31 128 GLU A O 1
ATOM 959 N N . LEU A 1 129 ? -9.289 3.268 19.908 1.00 96.25 129 LE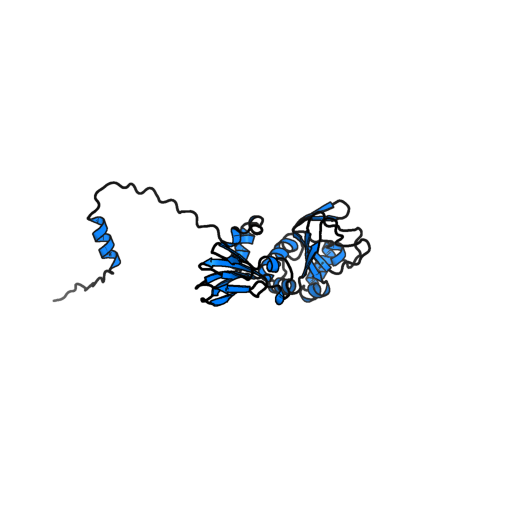U A N 1
ATOM 960 C CA . LEU A 1 129 ? -8.793 2.646 18.689 1.00 96.25 129 LEU A CA 1
ATOM 961 C C . LEU A 1 129 ? -7.430 3.222 18.330 1.00 96.25 129 LEU A C 1
ATOM 963 O O . LEU A 1 129 ? -7.197 4.424 18.448 1.00 96.25 129 LEU A O 1
ATOM 967 N N . LEU A 1 130 ? -6.567 2.378 17.786 1.00 95.38 130 LEU A N 1
ATOM 968 C CA . LEU A 1 130 ? -5.403 2.803 17.031 1.00 95.38 130 LEU A CA 1
ATOM 969 C C . LEU A 1 130 ? -5.739 2.778 15.542 1.00 95.38 130 LEU A C 1
ATOM 971 O O . LEU A 1 130 ? -6.240 1.772 15.042 1.00 95.38 130 LEU A O 1
ATOM 975 N N . TYR A 1 131 ? -5.443 3.858 14.829 1.00 94.75 131 TYR A N 1
ATOM 976 C CA . TYR A 1 131 ? -5.639 3.962 13.390 1.00 94.75 131 TYR A CA 1
ATOM 977 C C . TYR A 1 131 ? -4.312 4.184 12.668 1.00 94.75 131 TYR A C 1
ATOM 979 O O . TYR A 1 131 ? -3.640 5.196 12.869 1.00 94.75 131 TYR A O 1
ATOM 987 N N . LEU A 1 132 ? -3.970 3.256 11.777 1.00 93.06 132 LEU A N 1
ATOM 988 C CA . LEU A 1 132 ? -2.871 3.396 10.832 1.00 93.06 132 LEU A CA 1
ATOM 989 C C . LEU A 1 132 ? -3.445 3.686 9.445 1.00 93.06 132 LEU A C 1
ATOM 991 O O . LEU A 1 132 ? -4.038 2.818 8.803 1.00 93.06 132 LEU A O 1
ATOM 995 N N . ALA A 1 133 ? -3.264 4.916 8.973 1.00 90.00 133 ALA A N 1
ATOM 996 C CA . ALA A 1 133 ? -3.764 5.318 7.667 1.00 90.00 133 ALA A CA 1
ATOM 997 C C . ALA A 1 133 ? -3.017 4.605 6.528 1.00 90.00 133 ALA A C 1
ATOM 999 O O . ALA A 1 133 ? -1.797 4.439 6.583 1.00 90.00 133 ALA A O 1
ATOM 1000 N N . ARG A 1 134 ? -3.729 4.282 5.440 1.00 85.06 134 ARG A N 1
ATOM 1001 C CA . ARG A 1 134 ? -3.134 3.656 4.245 1.00 85.06 134 ARG A CA 1
ATOM 1002 C C . ARG A 1 134 ? -1.938 4.436 3.702 1.00 85.06 134 ARG A C 1
ATOM 1004 O O . ARG A 1 134 ? -0.940 3.823 3.357 1.00 85.06 134 ARG A O 1
ATOM 1011 N N . HIS A 1 135 ? -2.015 5.767 3.651 1.00 80.25 135 HIS A N 1
ATOM 1012 C CA . HIS A 1 135 ? -0.910 6.590 3.145 1.00 80.25 135 HIS A CA 1
ATOM 1013 C C . HIS A 1 135 ? 0.332 6.525 4.042 1.00 80.25 135 HIS A C 1
ATOM 1015 O O . HIS A 1 135 ? 1.436 6.532 3.522 1.00 80.25 135 HIS A O 1
ATOM 1021 N N . VAL A 1 136 ? 0.168 6.400 5.366 1.00 84.31 136 VAL A N 1
ATOM 1022 C CA . VAL A 1 136 ? 1.293 6.234 6.302 1.00 84.31 136 VAL A CA 1
ATOM 1023 C C . VAL A 1 136 ? 1.995 4.907 6.037 1.00 84.31 136 VAL A C 1
ATOM 1025 O O . VAL A 1 136 ? 3.210 4.877 5.879 1.00 84.31 136 VAL A O 1
ATOM 1028 N N . TYR A 1 137 ? 1.222 3.825 5.911 1.00 82.12 137 TYR A N 1
ATOM 1029 C CA . TYR A 1 137 ? 1.768 2.516 5.561 1.00 82.12 137 TYR A CA 1
ATOM 1030 C C . TYR A 1 137 ? 2.429 2.518 4.177 1.00 82.12 137 TYR A C 1
ATOM 1032 O O . TYR A 1 137 ? 3.548 2.034 4.033 1.00 82.12 137 TYR A O 1
ATOM 1040 N N . ALA A 1 138 ? 1.771 3.102 3.172 1.00 75.00 138 ALA A N 1
ATOM 1041 C CA . ALA A 1 138 ? 2.311 3.216 1.824 1.00 75.00 138 ALA A CA 1
ATOM 1042 C C . ALA A 1 138 ? 3.621 4.011 1.816 1.00 75.00 138 ALA A C 1
ATOM 1044 O O . ALA A 1 138 ? 4.595 3.530 1.259 1.00 75.00 138 ALA A O 1
ATOM 1045 N N . GLU A 1 139 ? 3.684 5.167 2.480 1.00 74.62 139 GLU A N 1
ATOM 1046 C CA . GLU A 1 139 ? 4.914 5.958 2.612 1.00 74.62 139 GLU A CA 1
ATOM 1047 C C . GLU A 1 139 ? 6.066 5.144 3.199 1.00 74.62 139 GLU A C 1
ATOM 1049 O O . GLU A 1 139 ? 7.166 5.200 2.657 1.00 74.62 139 GLU A O 1
ATOM 1054 N N . GLU A 1 140 ? 5.819 4.334 4.234 1.00 75.81 140 GLU A N 1
ATOM 1055 C CA . GLU A 1 140 ? 6.854 3.436 4.755 1.00 75.81 140 GLU A CA 1
ATOM 1056 C C . GLU A 1 140 ? 7.266 2.366 3.737 1.00 75.81 140 GLU A C 1
ATOM 1058 O O . GLU A 1 140 ? 8.452 2.088 3.582 1.00 75.81 140 GLU A O 1
ATOM 1063 N N . GLN A 1 141 ? 6.335 1.779 2.985 1.00 71.00 141 GLN A N 1
ATOM 1064 C CA . GLN A 1 141 ? 6.707 0.809 1.947 1.00 71.00 141 GLN A CA 1
ATOM 1065 C C . GLN A 1 141 ? 7.530 1.450 0.821 1.00 71.00 141 GLN A C 1
ATOM 1067 O O . GLN A 1 141 ? 8.489 0.848 0.331 1.00 71.00 141 GLN A O 1
ATOM 1072 N N . ILE A 1 142 ? 7.194 2.685 0.440 1.00 67.75 142 ILE A N 1
ATOM 1073 C CA . ILE A 1 142 ? 7.949 3.455 -0.548 1.00 67.75 142 ILE A CA 1
ATOM 1074 C C . ILE A 1 142 ? 9.329 3.779 0.003 1.00 67.75 142 ILE A C 1
ATOM 1076 O O . ILE A 1 142 ? 10.306 3.519 -0.678 1.00 67.75 142 ILE A O 1
ATOM 1080 N N . GLN A 1 143 ? 9.438 4.306 1.221 1.00 68.50 143 GLN A N 1
ATOM 1081 C CA . GLN A 1 143 ? 10.729 4.659 1.805 1.00 68.50 143 GLN A CA 1
ATOM 1082 C C . GLN A 1 143 ? 11.630 3.426 1.963 1.00 68.50 143 GLN A C 1
ATOM 1084 O O . GLN A 1 143 ? 12.819 3.517 1.696 1.00 68.50 143 GLN A O 1
ATOM 1089 N N . ASN A 1 144 ? 11.063 2.256 2.269 1.00 66.19 144 ASN A N 1
ATOM 1090 C CA . ASN A 1 144 ? 11.807 0.994 2.307 1.00 66.19 144 ASN A CA 1
ATOM 1091 C C . ASN A 1 144 ? 12.313 0.576 0.914 1.00 66.19 144 ASN A C 1
ATOM 1093 O O . ASN A 1 144 ? 13.442 0.133 0.737 1.00 66.19 144 ASN A O 1
ATOM 1097 N N . SER A 1 145 ? 11.462 0.714 -0.104 1.00 62.59 145 SER A N 1
ATOM 1098 C CA . SER A 1 145 ? 11.774 0.239 -1.459 1.00 62.59 145 SER A CA 1
ATOM 1099 C C . SER A 1 145 ? 12.620 1.225 -2.264 1.00 62.59 145 SER A C 1
ATOM 1101 O O . SER A 1 145 ? 13.421 0.814 -3.100 1.00 62.59 145 SER A O 1
ATOM 1103 N N . LEU A 1 146 ? 12.416 2.522 -2.035 1.00 62.91 146 LEU A N 1
ATOM 1104 C CA . LEU A 1 146 ? 13.030 3.631 -2.757 1.00 62.91 146 LEU A CA 1
ATOM 1105 C C . LEU A 1 146 ? 14.170 4.288 -1.977 1.00 62.91 146 LEU A C 1
ATOM 1107 O O . LEU A 1 146 ? 15.105 4.748 -2.612 1.00 62.91 146 LEU A O 1
ATOM 1111 N N . GLY A 1 147 ? 14.111 4.352 -0.646 1.00 55.28 147 GLY A N 1
ATOM 1112 C CA . GLY A 1 147 ? 15.115 5.045 0.171 1.00 55.28 147 GLY A CA 1
ATOM 1113 C C . GLY A 1 147 ? 16.422 4.267 0.314 1.00 55.28 147 GLY A C 1
ATOM 1114 O O . GLY A 1 147 ? 17.489 4.857 0.193 1.00 55.28 147 GLY A O 1
ATOM 1115 N N . ASP A 1 148 ? 16.346 2.943 0.487 1.00 54.19 148 ASP A N 1
ATOM 1116 C CA . ASP A 1 148 ? 17.542 2.113 0.711 1.00 54.19 148 ASP A CA 1
ATOM 1117 C C . ASP A 1 148 ? 18.171 1.576 -0.585 1.00 54.19 148 ASP A C 1
ATOM 1119 O O . ASP A 1 148 ? 19.351 1.225 -0.610 1.00 54.19 148 ASP A O 1
ATOM 1123 N N . LYS A 1 149 ? 17.394 1.485 -1.675 1.00 50.84 149 LYS A N 1
ATOM 1124 C CA . LYS A 1 149 ? 17.830 0.858 -2.941 1.00 50.84 149 LYS A CA 1
ATOM 1125 C C . LYS A 1 149 ? 17.772 1.764 -4.166 1.00 50.84 149 LYS A C 1
ATOM 1127 O O . LYS A 1 149 ? 18.387 1.429 -5.177 1.00 50.84 149 LYS A O 1
ATOM 1132 N N . MET A 1 150 ? 17.047 2.880 -4.120 1.00 52.78 150 MET A N 1
ATOM 1133 C CA . MET A 1 150 ? 17.024 3.843 -5.217 1.00 52.78 150 MET A CA 1
ATOM 1134 C C . MET A 1 150 ? 17.690 5.147 -4.797 1.00 52.78 150 MET A C 1
ATOM 1136 O O . MET A 1 150 ? 17.638 5.561 -3.647 1.00 52.78 150 MET A O 1
ATOM 1140 N N . ALA A 1 151 ? 18.308 5.820 -5.763 1.00 51.75 151 ALA A N 1
ATOM 1141 C CA . ALA A 1 151 ? 18.881 7.150 -5.613 1.00 51.75 151 ALA A CA 1
ATOM 1142 C C . ALA A 1 151 ? 17.789 8.236 -5.454 1.00 51.75 151 ALA A C 1
ATOM 1144 O O . ALA A 1 151 ? 17.794 9.249 -6.146 1.00 51.75 151 ALA A O 1
ATOM 1145 N N . PHE A 1 152 ? 16.852 8.043 -4.521 1.00 58.53 152 PHE A N 1
ATOM 1146 C CA . PHE A 1 152 ? 15.979 9.089 -3.993 1.00 58.53 152 PHE A CA 1
ATOM 1147 C C . PHE A 1 152 ? 16.388 9.480 -2.560 1.00 58.53 152 PHE A C 1
ATOM 1149 O O . PHE A 1 152 ? 15.517 9.529 -1.688 1.00 58.53 152 PHE A O 1
ATOM 1156 N N . PRO A 1 153 ? 17.676 9.756 -2.271 1.00 52.09 153 PRO A N 1
ATOM 1157 C CA . PRO A 1 153 ? 18.115 10.012 -0.901 1.00 52.09 153 PRO A CA 1
ATOM 1158 C C . PRO A 1 153 ? 17.429 11.240 -0.280 1.00 52.09 153 PRO A C 1
ATOM 1160 O O . PRO A 1 153 ? 17.350 11.334 0.937 1.00 52.09 153 PRO A O 1
ATOM 1163 N N . ASP A 1 154 ? 16.846 12.122 -1.103 1.00 56.16 154 ASP A N 1
ATOM 1164 C CA . ASP A 1 154 ? 16.305 13.412 -0.671 1.00 56.16 154 ASP A CA 1
ATOM 1165 C C . ASP A 1 154 ? 14.887 13.705 -1.188 1.00 56.16 154 ASP A C 1
ATOM 1167 O O . ASP A 1 154 ? 14.511 14.868 -1.379 1.00 56.16 154 ASP A O 1
ATOM 1171 N N . LEU A 1 155 ? 14.053 12.682 -1.428 1.00 64.44 155 LEU A N 1
ATOM 1172 C CA . LEU A 1 155 ? 12.630 12.967 -1.633 1.00 64.44 155 LEU A CA 1
ATOM 1173 C C . LEU A 1 155 ? 12.041 13.502 -0.328 1.00 64.44 155 LEU A C 1
ATOM 1175 O O . LEU A 1 155 ? 11.790 12.763 0.623 1.00 64.44 155 LEU A O 1
ATOM 1179 N N . HIS A 1 156 ? 11.807 14.814 -0.289 1.00 67.75 156 HIS A N 1
ATOM 1180 C CA . HIS A 1 156 ? 11.222 15.472 0.870 1.00 67.75 156 HIS A CA 1
ATOM 1181 C C . HIS A 1 156 ? 9.920 14.753 1.258 1.00 67.75 156 HIS A C 1
ATOM 1183 O O . HIS A 1 156 ? 9.102 14.430 0.396 1.00 67.75 156 HIS A O 1
ATOM 1189 N N . GLN A 1 157 ? 9.693 14.543 2.560 1.00 67.06 157 GLN A N 1
ATOM 1190 C CA . GLN A 1 157 ? 8.494 13.884 3.107 1.00 67.06 157 GLN A CA 1
ATOM 1191 C C . GLN A 1 157 ? 7.171 14.352 2.466 1.00 67.06 157 GLN A C 1
ATOM 1193 O O . GLN A 1 157 ? 6.235 13.572 2.307 1.00 67.06 157 GLN A O 1
ATOM 1198 N N . ARG A 1 158 ? 7.094 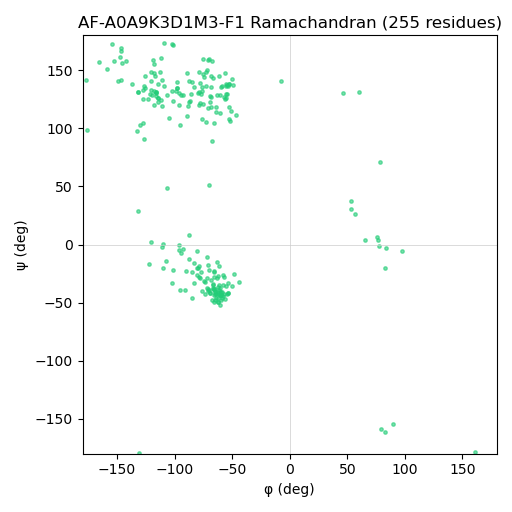15.622 2.043 1.00 66.69 158 ARG A N 1
ATOM 1199 C CA . ARG A 1 158 ? 5.952 16.167 1.303 1.00 66.69 158 ARG A CA 1
ATOM 1200 C C . ARG A 1 158 ? 5.748 15.509 -0.069 1.00 66.69 158 ARG A C 1
ATOM 1202 O O . ARG A 1 158 ? 4.615 15.156 -0.374 1.00 66.69 158 ARG A O 1
ATOM 1209 N N . SER A 1 159 ? 6.802 15.333 -0.863 1.00 72.69 159 SER A N 1
ATOM 1210 C CA . SER A 1 159 ? 6.741 14.640 -2.158 1.00 72.69 159 SER A CA 1
ATOM 1211 C C . SER A 1 159 ? 6.426 13.159 -1.975 1.00 72.69 159 SER A C 1
ATOM 1213 O O . SER A 1 159 ? 5.608 12.621 -2.705 1.00 72.69 159 SER A O 1
ATOM 1215 N N . MET A 1 160 ? 6.980 12.513 -0.944 1.00 72.19 160 MET A N 1
ATOM 1216 C CA . MET A 1 160 ? 6.639 11.122 -0.603 1.00 72.19 160 MET A CA 1
ATOM 1217 C C . MET A 1 160 ? 5.154 10.958 -0.270 1.00 72.19 160 MET A C 1
ATOM 1219 O O . MET A 1 160 ? 4.498 10.036 -0.754 1.00 72.19 160 MET A O 1
ATOM 1223 N N . ARG A 1 161 ? 4.601 11.893 0.507 1.00 68.12 161 ARG A N 1
ATOM 1224 C CA . ARG A 1 161 ? 3.174 11.937 0.831 1.00 68.12 161 ARG A CA 1
ATOM 1225 C C . ARG A 1 161 ? 2.297 12.242 -0.379 1.00 68.12 161 ARG A C 1
ATOM 1227 O O . ARG A 1 161 ? 1.199 11.707 -0.493 1.00 68.12 161 ARG A O 1
ATOM 1234 N N . ALA A 1 162 ? 2.753 13.106 -1.279 1.00 72.19 162 ALA A N 1
ATOM 1235 C CA . ALA A 1 162 ? 2.032 13.378 -2.514 1.00 72.19 162 ALA A CA 1
ATOM 1236 C C . ALA A 1 162 ? 2.032 12.140 -3.424 1.00 72.19 162 ALA A C 1
ATOM 1238 O O . ALA A 1 162 ? 0.967 11.682 -3.834 1.00 72.19 162 ALA A O 1
ATOM 1239 N N . LEU A 1 163 ? 3.193 11.511 -3.628 1.00 75.94 163 LEU A N 1
ATOM 1240 C CA . LEU A 1 163 ? 3.334 10.263 -4.380 1.00 75.94 163 LEU A CA 1
ATOM 1241 C C . LEU A 1 163 ? 2.467 9.141 -3.802 1.00 75.94 163 LEU A C 1
ATOM 1243 O O . LEU A 1 163 ? 1.788 8.448 -4.558 1.00 75.94 163 LEU A O 1
ATOM 1247 N N . SER A 1 164 ? 2.410 8.996 -2.474 1.00 73.94 164 SER A N 1
ATOM 1248 C CA . SER A 1 164 ? 1.576 7.975 -1.828 1.00 73.94 164 SER A CA 1
ATOM 1249 C C . SER A 1 164 ? 0.076 8.164 -2.101 1.00 73.94 164 SER A C 1
ATOM 1251 O O . SER A 1 164 ? -0.661 7.177 -2.146 1.00 73.94 164 SER A O 1
ATOM 1253 N N . CYS A 1 165 ? -0.382 9.395 -2.364 1.00 76.69 165 CYS A N 1
ATOM 1254 C CA . CYS A 1 165 ? -1.764 9.673 -2.771 1.00 76.69 165 CYS A CA 1
ATOM 1255 C C . CYS A 1 165 ? -2.072 9.216 -4.206 1.00 76.69 165 CYS A C 1
ATOM 1257 O O . CYS A 1 165 ? -3.217 8.872 -4.502 1.00 76.69 165 CYS A O 1
ATOM 1259 N N . HIS A 1 166 ? -1.069 9.201 -5.086 1.00 80.50 166 HIS A N 1
ATOM 1260 C CA . HIS A 1 166 ? -1.201 8.781 -6.485 1.00 80.50 166 HIS A CA 1
ATOM 1261 C C . HIS A 1 166 ? -1.001 7.274 -6.682 1.00 80.50 166 HIS A C 1
ATOM 1263 O O . HIS A 1 166 ? -1.335 6.717 -7.730 1.00 80.50 166 HIS A O 1
ATOM 1269 N N . MET A 1 167 ? -0.494 6.594 -5.658 1.00 79.62 167 MET A N 1
ATOM 1270 C CA . MET A 1 167 ? -0.144 5.192 -5.746 1.00 79.62 167 MET A CA 1
ATOM 1271 C C . MET A 1 167 ? -1.342 4.251 -5.793 1.00 79.62 167 MET A C 1
ATOM 1273 O O . MET A 1 167 ? -2.307 4.327 -5.023 1.00 79.62 167 MET A O 1
ATOM 1277 N N . ARG A 1 168 ? -1.232 3.275 -6.691 1.00 82.56 168 ARG A N 1
ATOM 1278 C CA . ARG A 1 168 ? -2.225 2.224 -6.893 1.00 82.56 168 ARG A CA 1
ATOM 1279 C C . ARG A 1 168 ? -1.601 0.892 -6.545 1.00 82.56 168 ARG A C 1
ATOM 1281 O O . ARG A 1 168 ? -0.525 0.570 -7.032 1.00 82.56 168 ARG A O 1
ATOM 1288 N N . THR A 1 169 ? -2.286 0.104 -5.731 1.00 79.69 169 THR A N 1
ATOM 1289 C CA . THR A 1 169 ? -1.862 -1.277 -5.525 1.00 79.69 169 THR A CA 1
ATOM 1290 C C . THR A 1 169 ? -2.417 -2.135 -6.652 1.00 79.69 169 THR A C 1
ATOM 1292 O O . THR A 1 169 ? -3.596 -2.008 -6.991 1.00 79.69 169 THR A O 1
ATOM 1295 N N . LYS A 1 170 ? -1.590 -3.019 -7.203 1.00 87.12 170 LYS A N 1
ATOM 1296 C CA . LYS A 1 170 ? -2.021 -4.119 -8.065 1.00 87.12 170 LYS A CA 1
ATOM 1297 C C . LYS A 1 170 ? -1.603 -5.444 -7.447 1.00 87.12 170 LYS A C 1
ATOM 1299 O O . LYS A 1 170 ? -0.580 -5.524 -6.770 1.00 87.12 170 LYS A O 1
ATOM 1304 N N . THR A 1 171 ? -2.407 -6.468 -7.683 1.00 83.12 171 THR A N 1
ATOM 1305 C CA . THR A 1 171 ? -2.150 -7.821 -7.198 1.00 83.12 171 THR A CA 1
ATOM 1306 C C . THR A 1 171 ? -2.188 -8.765 -8.369 1.00 83.12 171 THR A C 1
ATOM 1308 O O . THR A 1 171 ? -3.093 -8.674 -9.193 1.00 83.12 171 THR A O 1
ATOM 1311 N N . TYR A 1 172 ? -1.201 -9.645 -8.404 1.00 90.00 172 TYR A N 1
ATOM 1312 C CA . TYR A 1 172 ? -0.991 -10.612 -9.459 1.00 90.00 172 TYR A CA 1
ATOM 1313 C C . TYR A 1 172 ? -1.029 -12.008 -8.850 1.00 90.00 172 TYR A C 1
ATOM 1315 O O . TYR A 1 172 ? -0.422 -12.258 -7.801 1.00 90.00 172 TYR A O 1
ATOM 1323 N N . ALA A 1 173 ? -1.766 -12.909 -9.487 1.00 89.56 173 ALA A N 1
ATOM 1324 C CA . ALA A 1 173 ? -1.750 -14.320 -9.141 1.00 89.56 173 ALA A CA 1
ATOM 1325 C C . ALA A 1 173 ? -0.418 -14.962 -9.559 1.00 89.56 173 ALA A C 1
ATOM 1327 O O . ALA A 1 173 ? 0.273 -14.477 -10.453 1.00 89.56 173 ALA A O 1
ATOM 1328 N N . THR A 1 174 ? -0.067 -16.093 -8.945 1.00 92.44 174 THR A N 1
ATOM 1329 C CA . THR A 1 174 ? 1.085 -16.889 -9.386 1.00 92.44 174 THR A CA 1
ATOM 1330 C C . THR A 1 174 ? 0.962 -17.240 -10.872 1.00 92.44 174 THR A C 1
ATOM 1332 O O . THR A 1 174 ? -0.059 -17.769 -11.309 1.00 92.44 174 THR A O 1
ATOM 1335 N N . GLY A 1 175 ? 2.020 -16.976 -11.635 1.00 94.06 175 GLY A N 1
ATOM 1336 C CA . GLY A 1 175 ? 2.087 -17.183 -13.080 1.00 94.06 175 GLY A CA 1
ATOM 1337 C C . GLY A 1 175 ? 1.504 -16.040 -13.915 1.00 94.06 175 GLY A C 1
ATOM 1338 O O . GLY A 1 175 ? 1.578 -16.100 -15.140 1.00 94.06 175 GLY A O 1
ATOM 1339 N N . GLU A 1 176 ? 0.940 -15.001 -13.296 1.00 96.06 176 GLU A N 1
ATOM 1340 C CA . GLU A 1 176 ? 0.390 -13.855 -14.018 1.00 96.06 176 GLU A CA 1
ATOM 1341 C C . GLU A 1 176 ? 1.502 -12.925 -14.523 1.00 96.06 176 GLU A C 1
ATOM 1343 O O . GLU A 1 176 ? 2.456 -12.601 -13.807 1.00 96.06 176 GLU A O 1
ATOM 1348 N N . THR A 1 177 ? 1.379 -12.490 -15.777 1.00 94.75 177 THR A N 1
ATOM 1349 C CA . THR A 1 177 ? 2.312 -11.551 -16.404 1.00 94.75 177 THR A CA 1
ATOM 1350 C C . THR A 1 177 ? 2.072 -10.134 -15.887 1.00 94.75 177 THR A C 1
ATOM 1352 O O . THR A 1 177 ? 0.994 -9.570 -16.056 1.00 94.75 177 THR A O 1
ATOM 1355 N N . ILE A 1 178 ? 3.107 -9.542 -15.295 1.00 93.81 178 ILE A N 1
ATOM 1356 C CA . ILE A 1 178 ? 3.114 -8.168 -14.783 1.00 93.81 178 ILE A CA 1
ATOM 1357 C C . ILE A 1 178 ? 3.456 -7.182 -15.904 1.00 93.81 178 ILE A C 1
ATOM 1359 O O . ILE A 1 178 ? 2.795 -6.156 -16.058 1.00 93.81 178 ILE A O 1
ATOM 1363 N N . LEU A 1 179 ? 4.489 -7.493 -16.692 1.00 93.44 179 LEU A N 1
ATOM 1364 C CA . LEU A 1 179 ? 4.895 -6.734 -17.875 1.00 93.44 179 LEU A CA 1
ATOM 1365 C C . LEU A 1 179 ? 5.234 -7.702 -19.006 1.00 93.44 179 LEU A C 1
ATOM 1367 O O . LEU A 1 179 ? 5.887 -8.718 -18.777 1.00 93.44 179 LEU A O 1
ATOM 1371 N N . THR A 1 180 ? 4.799 -7.369 -20.217 1.00 93.88 180 THR A N 1
ATOM 1372 C CA . THR A 1 180 ? 5.053 -8.163 -21.424 1.00 93.88 180 THR A CA 1
ATOM 1373 C C . THR A 1 180 ? 6.236 -7.593 -22.195 1.00 93.88 180 THR A C 1
ATOM 1375 O O . THR A 1 180 ? 6.267 -6.385 -22.431 1.00 93.88 180 THR A O 1
ATOM 1378 N N . ALA A 1 181 ? 7.152 -8.449 -22.646 1.00 93.25 181 ALA A N 1
ATOM 1379 C CA . ALA A 1 181 ? 8.304 -8.095 -23.463 1.00 93.25 181 ALA A CA 1
ATOM 1380 C C . ALA A 1 181 ? 7.908 -7.214 -24.658 1.00 93.25 181 ALA A C 1
ATOM 1382 O O . ALA A 1 181 ? 6.901 -7.442 -25.331 1.00 93.25 181 ALA A O 1
ATOM 1383 N N . GLY A 1 182 ? 8.712 -6.190 -24.926 1.00 92.75 182 GLY A N 1
ATOM 1384 C CA . GLY A 1 182 ? 8.448 -5.203 -25.966 1.00 92.75 182 GLY A CA 1
ATOM 1385 C C . GLY A 1 182 ? 7.381 -4.171 -25.596 1.00 92.75 182 GLY A C 1
ATOM 1386 O O . GLY A 1 182 ? 7.065 -3.327 -26.430 1.00 92.75 182 GLY A O 1
ATOM 1387 N N . SER A 1 183 ? 6.843 -4.187 -24.370 1.00 92.75 183 SER A N 1
ATOM 1388 C CA . SER A 1 183 ? 5.930 -3.141 -23.891 1.00 92.75 183 SER A CA 1
ATOM 1389 C C . SER A 1 183 ? 6.704 -1.959 -23.328 1.00 92.75 183 SER A C 1
ATOM 1391 O O . SER A 1 183 ? 7.708 -2.136 -22.629 1.00 92.75 183 SER A O 1
ATOM 1393 N N . LYS A 1 184 ? 6.222 -0.746 -23.613 1.00 92.06 184 LYS A N 1
ATOM 1394 C CA . LYS A 1 184 ? 6.770 0.482 -23.037 1.00 92.06 184 LYS A CA 1
ATOM 1395 C C . LYS A 1 184 ? 6.454 0.531 -21.541 1.00 92.06 184 LYS A C 1
ATOM 1397 O O . LYS A 1 184 ? 5.329 0.236 -21.138 1.00 92.06 184 LYS A O 1
ATOM 1402 N N . VAL A 1 185 ? 7.438 0.902 -20.724 1.00 92.81 185 VAL A N 1
ATOM 1403 C CA . VAL A 1 185 ? 7.263 1.007 -19.269 1.00 92.81 185 VAL A CA 1
ATOM 1404 C C . VAL A 1 185 ? 6.944 2.447 -18.889 1.00 92.81 185 VAL A C 1
ATOM 1406 O O . VAL A 1 185 ? 7.833 3.291 -18.822 1.00 92.81 185 VAL A O 1
ATOM 1409 N N . ASP A 1 186 ? 5.672 2.727 -18.610 1.00 91.75 186 ASP A N 1
ATOM 1410 C CA . ASP A 1 186 ? 5.201 4.061 -18.200 1.00 91.75 186 ASP A CA 1
ATOM 1411 C C . ASP A 1 186 ? 4.752 4.129 -16.728 1.00 91.75 186 ASP A C 1
ATOM 1413 O O . ASP A 1 186 ? 4.387 5.195 -16.234 1.00 91.75 186 ASP A O 1
ATOM 1417 N N . THR A 1 187 ? 4.843 3.017 -15.996 1.00 91.00 187 THR A N 1
ATOM 1418 C CA . THR A 1 187 ? 4.474 2.926 -14.578 1.00 91.00 187 THR A CA 1
ATOM 1419 C C . THR A 1 187 ? 5.637 2.339 -13.782 1.00 91.00 187 THR A C 1
ATOM 1421 O O . THR A 1 187 ? 6.109 1.241 -14.082 1.00 91.00 187 THR A O 1
ATOM 1424 N N . LEU A 1 188 ? 6.082 3.044 -12.742 1.00 88.56 188 LEU A N 1
ATOM 1425 C CA . LEU A 1 188 ? 7.039 2.520 -11.772 1.00 88.56 188 LEU A CA 1
ATOM 1426 C C . LEU A 1 188 ? 6.287 1.594 -10.819 1.00 88.56 188 LEU A C 1
ATOM 1428 O O . LEU A 1 188 ? 5.336 2.023 -10.170 1.00 88.56 188 LEU A O 1
ATOM 1432 N N . SER A 1 189 ? 6.707 0.333 -10.733 1.00 89.56 189 SER A N 1
ATOM 1433 C CA . SER A 1 189 ? 6.089 -0.660 -9.851 1.00 89.56 189 SER A CA 1
ATOM 1434 C C . SER A 1 189 ? 7.094 -1.155 -8.817 1.00 89.56 189 SER A C 1
ATOM 1436 O O . SER A 1 189 ? 8.214 -1.510 -9.166 1.00 89.56 189 SER A O 1
ATOM 1438 N N . LEU A 1 190 ? 6.692 -1.190 -7.551 1.00 86.69 190 LEU A N 1
ATOM 1439 C CA . LEU A 1 190 ? 7.493 -1.652 -6.417 1.00 86.69 190 LEU A CA 1
ATOM 1440 C C . LEU A 1 190 ? 6.852 -2.908 -5.842 1.00 86.69 190 LEU A C 1
ATOM 1442 O O . LEU A 1 190 ? 5.670 -2.882 -5.505 1.00 86.69 190 LEU A O 1
ATOM 1446 N N . ILE A 1 191 ? 7.610 -3.995 -5.720 1.00 85.25 191 ILE A N 1
ATOM 1447 C CA . ILE A 1 191 ? 7.149 -5.214 -5.050 1.00 85.25 191 ILE A CA 1
ATOM 1448 C C . ILE A 1 191 ? 7.077 -4.921 -3.553 1.00 85.25 191 ILE A C 1
ATOM 1450 O O . ILE A 1 191 ? 8.106 -4.656 -2.938 1.00 85.25 191 ILE A O 1
ATOM 1454 N N . VAL A 1 192 ? 5.877 -4.997 -2.977 1.00 77.56 192 VAL A N 1
ATOM 1455 C CA . VAL A 1 192 ? 5.653 -4.855 -1.526 1.00 77.56 192 VAL A CA 1
ATOM 1456 C C . VAL A 1 192 ? 5.296 -6.183 -0.856 1.00 77.56 192 VAL A C 1
ATOM 1458 O O . VAL A 1 192 ? 5.359 -6.307 0.363 1.00 77.56 192 VAL A O 1
ATOM 1461 N N . SER A 1 193 ? 4.955 -7.207 -1.641 1.00 78.94 193 SER A N 1
ATOM 1462 C CA . SER A 1 193 ? 4.801 -8.587 -1.177 1.00 78.94 193 SER A CA 1
ATOM 1463 C C . SER A 1 193 ? 4.935 -9.558 -2.352 1.00 78.94 193 SER A C 1
ATOM 1465 O O . SER A 1 193 ? 4.590 -9.197 -3.477 1.00 78.94 193 SER A O 1
ATOM 1467 N N . GLY A 1 194 ? 5.410 -10.777 -2.095 1.00 85.06 194 GLY A N 1
ATOM 1468 C CA . GLY A 1 194 ? 5.644 -11.801 -3.117 1.00 85.06 194 GLY A CA 1
ATOM 1469 C C . GLY A 1 194 ? 6.978 -11.650 -3.856 1.00 85.06 194 GLY A C 1
ATOM 1470 O O . GLY A 1 194 ? 7.907 -10.993 -3.371 1.00 85.06 194 GLY A O 1
ATOM 1471 N N . SER A 1 195 ? 7.068 -12.289 -5.022 1.00 88.06 195 SER A N 1
ATOM 1472 C CA . SER A 1 195 ? 8.261 -12.304 -5.872 1.00 88.06 195 SER A CA 1
ATOM 1473 C C . SER A 1 195 ? 7.913 -12.326 -7.363 1.00 88.06 195 SER A C 1
ATOM 1475 O O . SER A 1 195 ? 6.816 -12.721 -7.777 1.00 88.06 195 SER A O 1
ATOM 1477 N N . VAL A 1 196 ? 8.853 -11.853 -8.178 1.00 93.06 196 VAL A N 1
ATOM 1478 C CA . VAL A 1 196 ? 8.706 -11.693 -9.628 1.00 93.06 196 VAL A CA 1
ATOM 1479 C C . VAL A 1 196 ? 9.916 -12.288 -10.328 1.00 93.06 196 VAL A C 1
ATOM 1481 O O . VAL A 1 196 ? 11.044 -11.965 -9.975 1.00 93.06 196 VAL A O 1
ATOM 1484 N N . SER A 1 197 ? 9.678 -13.106 -11.347 1.00 92.88 197 SER A N 1
ATOM 1485 C CA . SER A 1 197 ? 10.715 -13.612 -12.239 1.00 92.88 197 SER A CA 1
ATOM 1486 C C . SER A 1 197 ? 10.976 -12.611 -13.360 1.00 92.88 197 SER A C 1
ATOM 1488 O O . SER A 1 197 ? 10.039 -12.167 -14.032 1.00 92.88 197 SER A O 1
ATOM 1490 N N . LEU A 1 198 ? 12.243 -12.278 -13.579 1.00 87.69 198 LEU A N 1
ATOM 1491 C CA . LEU A 1 198 ? 12.737 -11.409 -14.639 1.00 87.69 198 LEU A CA 1
ATOM 1492 C C . LEU A 1 198 ? 13.890 -12.108 -15.359 1.00 87.69 198 LEU A C 1
ATOM 1494 O O . LEU A 1 198 ? 15.007 -12.149 -14.858 1.00 87.69 198 LEU A O 1
ATOM 1498 N N . GLY A 1 199 ? 13.637 -12.656 -16.551 1.00 77.69 199 GLY A N 1
ATOM 1499 C CA . GLY A 1 199 ? 14.707 -13.232 -17.381 1.00 77.69 199 GLY A CA 1
ATOM 1500 C C . GLY A 1 199 ? 15.530 -14.338 -16.698 1.00 77.69 199 GLY A C 1
ATOM 1501 O O . GLY A 1 199 ? 16.686 -14.532 -17.062 1.00 77.69 199 GLY A O 1
ATOM 1502 N N . GLY A 1 200 ? 14.951 -15.044 -15.719 1.00 80.12 200 GLY A N 1
ATOM 1503 C CA . GLY A 1 200 ? 15.623 -16.075 -14.919 1.00 80.12 200 GLY A CA 1
ATOM 1504 C C . GLY A 1 200 ? 16.140 -15.608 -13.552 1.00 80.12 200 GLY A C 1
ATOM 1505 O O . GLY A 1 200 ? 16.593 -16.444 -12.775 1.00 80.12 200 GLY A O 1
ATOM 1506 N N . GLU A 1 201 ? 16.050 -14.315 -13.236 1.00 87.81 201 GLU A N 1
ATOM 1507 C CA . GLU A 1 201 ? 16.341 -13.767 -11.907 1.00 87.81 201 GLU A CA 1
ATOM 1508 C C . GLU A 1 201 ? 15.053 -13.560 -11.101 1.00 87.81 201 GLU A C 1
ATOM 1510 O O . GLU A 1 201 ? 14.049 -13.087 -11.633 1.00 87.81 201 GLU A O 1
ATOM 1515 N N . THR A 1 202 ? 15.082 -13.861 -9.802 1.00 90.00 202 THR A N 1
ATOM 1516 C CA . THR A 1 202 ? 13.955 -13.605 -8.895 1.00 90.00 202 THR A CA 1
ATOM 1517 C C . THR A 1 202 ? 14.154 -12.280 -8.163 1.00 90.00 202 THR A C 1
ATOM 1519 O O . THR A 1 202 ? 15.107 -12.102 -7.404 1.00 90.00 202 THR A O 1
ATOM 1522 N N . LEU A 1 203 ? 13.215 -11.355 -8.350 1.00 87.75 203 LEU A N 1
ATOM 1523 C CA . LEU A 1 203 ? 13.099 -10.114 -7.594 1.00 87.75 203 LEU A CA 1
ATOM 1524 C C . LEU A 1 203 ? 12.125 -10.312 -6.429 1.00 87.75 203 LEU A C 1
ATOM 1526 O O . LEU A 1 203 ? 10.988 -10.741 -6.627 1.00 87.75 203 LEU A O 1
ATOM 1530 N N . SER A 1 204 ? 12.548 -9.943 -5.221 1.00 83.50 204 SER A N 1
ATOM 1531 C CA . SER A 1 204 ? 11.751 -10.081 -3.993 1.00 83.50 204 SER A CA 1
ATOM 1532 C C . SER A 1 204 ? 11.467 -8.728 -3.351 1.00 83.50 204 SER A C 1
ATOM 1534 O O . SER A 1 204 ? 12.221 -7.768 -3.532 1.00 83.50 204 SER A O 1
ATOM 1536 N N . CYS A 1 205 ? 10.391 -8.652 -2.567 1.00 76.00 205 CYS A N 1
ATOM 1537 C CA . CYS A 1 205 ? 10.099 -7.477 -1.749 1.00 76.00 205 CYS A CA 1
ATOM 1538 C C . CYS A 1 205 ? 11.282 -7.115 -0.815 1.00 76.00 205 CYS A C 1
ATOM 1540 O O . CYS A 1 205 ? 11.848 -8.021 -0.197 1.00 76.00 205 CYS A O 1
ATOM 1542 N N . PRO A 1 206 ? 11.635 -5.824 -0.650 1.00 73.75 206 PRO A N 1
ATOM 1543 C CA . PRO A 1 206 ? 11.216 -4.678 -1.455 1.00 73.75 206 PRO A CA 1
ATOM 1544 C C . PRO A 1 206 ? 12.143 -4.507 -2.666 1.00 73.75 206 PRO A C 1
ATOM 1546 O O . PRO A 1 206 ? 13.362 -4.378 -2.503 1.00 73.75 206 PRO A O 1
ATOM 1549 N N . SER A 1 207 ? 11.595 -4.507 -3.884 1.00 79.62 207 SER A N 1
ATOM 1550 C CA . SER A 1 207 ? 12.385 -4.250 -5.101 1.00 79.62 207 SER A CA 1
ATOM 1551 C C . SER A 1 207 ? 11.552 -3.571 -6.189 1.00 79.62 207 SER A C 1
ATOM 1553 O O . SER A 1 207 ? 10.388 -3.934 -6.380 1.00 79.62 207 SER A O 1
ATOM 1555 N N . PRO A 1 208 ? 12.124 -2.607 -6.929 1.00 86.19 208 PRO A N 1
ATOM 1556 C CA . PRO A 1 208 ? 11.468 -2.033 -8.090 1.00 86.19 208 PRO A CA 1
ATOM 1557 C C . PRO A 1 208 ? 11.490 -2.997 -9.280 1.00 86.19 208 PRO A C 1
ATOM 1559 O O . PRO A 1 208 ? 12.459 -3.715 -9.518 1.00 86.19 208 PRO A O 1
ATOM 1562 N N . ILE A 1 209 ? 10.412 -2.970 -10.055 1.00 88.31 209 ILE A N 1
ATOM 1563 C CA . ILE A 1 209 ? 10.238 -3.723 -11.294 1.00 88.31 209 ILE A CA 1
ATOM 1564 C C . ILE A 1 209 ? 10.548 -2.792 -12.466 1.00 88.31 209 ILE A C 1
ATOM 1566 O O . ILE A 1 209 ? 10.035 -1.674 -12.521 1.00 88.31 209 ILE A O 1
ATOM 1570 N N . ALA A 1 210 ? 11.360 -3.267 -13.416 1.00 86.00 210 ALA A N 1
ATOM 1571 C CA . ALA A 1 210 ? 11.664 -2.566 -14.669 1.00 86.00 210 ALA A CA 1
ATOM 1572 C C . ALA A 1 210 ? 12.179 -1.123 -14.491 1.00 86.00 210 ALA A C 1
ATOM 1574 O O . ALA A 1 210 ? 11.937 -0.264 -15.341 1.00 86.00 210 ALA A O 1
ATOM 1575 N N . LEU A 1 211 ? 12.881 -0.837 -13.388 1.00 87.06 211 LEU A N 1
ATOM 1576 C CA . LEU A 1 211 ? 13.269 0.528 -13.032 1.00 87.06 211 LEU A CA 1
ATOM 1577 C C . LEU A 1 211 ? 14.065 1.224 -14.136 1.00 87.06 211 LEU A C 1
ATOM 1579 O O . LEU A 1 211 ? 13.765 2.357 -14.503 1.00 87.06 211 LEU A O 1
ATOM 1583 N N . ARG A 1 212 ? 15.068 0.535 -14.687 1.00 86.25 212 ARG A N 1
ATOM 1584 C CA . ARG A 1 212 ? 15.893 1.078 -15.767 1.00 86.25 212 ARG A CA 1
ATOM 1585 C C . ARG A 1 212 ? 15.043 1.419 -16.987 1.00 86.25 212 ARG A C 1
ATOM 1587 O O . ARG A 1 212 ? 15.202 2.489 -17.564 1.00 86.25 212 ARG A O 1
ATOM 1594 N N . GLN A 1 213 ? 14.116 0.537 -17.360 1.00 90.94 213 GLN A N 1
ATOM 1595 C CA . GLN A 1 213 ? 13.235 0.774 -18.500 1.00 90.94 213 GLN A CA 1
ATOM 1596 C C . GLN A 1 213 ? 12.307 1.959 -18.262 1.00 90.94 213 GLN A C 1
ATOM 1598 O O . GLN A 1 213 ? 12.130 2.789 -19.152 1.00 90.94 213 GLN A O 1
ATOM 1603 N N . PHE A 1 214 ? 11.782 2.075 -17.044 1.00 90.12 214 PHE A N 1
ATOM 1604 C CA . PHE A 1 214 ? 11.007 3.229 -16.629 1.00 90.12 214 PHE A CA 1
ATOM 1605 C C . PHE A 1 214 ? 11.839 4.522 -16.717 1.00 90.12 214 PHE A C 1
ATOM 1607 O O . PHE A 1 214 ? 11.423 5.464 -17.384 1.00 90.12 214 PHE A O 1
ATOM 1614 N N . LEU A 1 215 ? 13.036 4.591 -16.131 1.00 87.38 215 LEU A N 1
ATOM 1615 C CA . LEU A 1 215 ? 13.848 5.816 -16.150 1.00 87.38 215 LEU A CA 1
ATOM 1616 C C . LEU A 1 215 ? 14.284 6.218 -17.564 1.00 87.38 215 LEU A C 1
ATOM 1618 O O . LEU A 1 215 ? 14.191 7.390 -17.921 1.00 87.38 215 LEU A O 1
ATOM 1622 N N . LEU A 1 216 ? 14.699 5.253 -18.383 1.00 88.25 216 LEU A N 1
ATOM 1623 C CA . LEU A 1 216 ? 15.218 5.499 -19.732 1.00 88.25 216 LEU A CA 1
ATOM 1624 C C . LEU A 1 216 ? 14.136 5.557 -20.822 1.00 88.25 216 LEU A C 1
ATOM 1626 O O . LEU A 1 216 ? 14.474 5.571 -22.001 1.00 88.25 216 LEU A O 1
ATOM 1630 N N . GLU A 1 217 ? 12.850 5.545 -20.454 1.00 89.12 217 GLU A N 1
ATOM 1631 C CA . GLU A 1 217 ? 11.728 5.553 -21.412 1.00 89.12 217 GLU A CA 1
ATOM 1632 C C . GLU A 1 217 ? 11.815 4.438 -22.466 1.00 89.12 217 GLU A C 1
ATOM 1634 O O . GLU A 1 217 ? 11.463 4.614 -23.634 1.00 89.12 217 GLU A O 1
ATOM 1639 N N . SER A 1 218 ? 12.288 3.264 -22.047 1.00 90.56 218 SER A N 1
ATOM 1640 C CA . SER A 1 218 ? 12.535 2.137 -22.943 1.00 90.56 218 SER A CA 1
ATOM 1641 C C . SER A 1 218 ? 11.530 1.001 -22.753 1.00 90.56 218 SER A C 1
ATOM 1643 O O . SER A 1 218 ? 10.645 1.024 -21.892 1.00 90.56 218 SER A O 1
ATOM 1645 N N . TYR A 1 219 ? 11.638 0.013 -23.635 1.00 91.94 219 TYR A N 1
ATOM 1646 C CA . TYR A 1 219 ? 10.768 -1.152 -23.665 1.00 91.94 219 TYR A CA 1
ATOM 1647 C C . TYR A 1 219 ? 11.332 -2.262 -22.781 1.00 91.94 219 TYR A C 1
ATOM 1649 O O . TYR A 1 219 ? 12.548 -2.427 -22.654 1.00 91.94 219 TYR A O 1
ATOM 1657 N N . THR A 1 220 ? 10.444 -3.045 -22.177 1.00 89.56 220 THR A N 1
ATOM 1658 C CA . THR A 1 220 ? 10.830 -4.257 -21.446 1.00 89.56 220 THR A CA 1
ATOM 1659 C C . THR A 1 220 ? 11.517 -5.254 -22.383 1.00 89.56 220 THR A C 1
ATOM 1661 O O . THR A 1 220 ? 10.979 -5.564 -23.445 1.00 89.56 220 THR A O 1
ATOM 1664 N N . PRO A 1 221 ? 12.706 -5.775 -22.036 1.00 87.56 221 PRO A N 1
ATOM 1665 C CA . PRO A 1 221 ? 13.405 -6.729 -22.895 1.00 87.56 221 PRO A CA 1
ATOM 1666 C C . PRO A 1 221 ? 12.812 -8.143 -22.812 1.00 87.56 221 PRO A C 1
ATOM 1668 O O . PRO A 1 221 ? 12.988 -8.935 -23.733 1.00 87.56 221 PRO A O 1
ATOM 1671 N N . THR A 1 222 ? 12.134 -8.467 -21.710 1.00 92.00 222 THR A N 1
ATOM 1672 C CA . THR A 1 222 ? 11.624 -9.802 -21.381 1.00 92.00 222 THR A CA 1
ATOM 1673 C C . THR A 1 222 ? 10.320 -9.701 -20.591 1.00 92.00 222 THR A C 1
ATOM 1675 O O . THR A 1 222 ? 10.017 -8.652 -20.015 1.00 92.00 222 THR A O 1
ATOM 1678 N N . ASP A 1 223 ? 9.554 -10.794 -20.566 1.00 92.81 223 ASP A N 1
ATOM 1679 C CA . ASP A 1 223 ? 8.361 -10.900 -19.730 1.00 92.81 223 ASP A CA 1
ATOM 1680 C C . ASP A 1 223 ? 8.745 -10.905 -18.248 1.00 92.81 223 ASP A C 1
ATOM 1682 O O . ASP A 1 223 ? 9.749 -11.498 -17.841 1.00 92.81 223 ASP A O 1
ATOM 1686 N N . MET A 1 224 ? 7.906 -10.264 -17.441 1.00 93.38 224 MET A N 1
ATOM 1687 C CA . MET A 1 224 ? 7.985 -10.282 -15.986 1.00 93.38 224 MET A CA 1
ATOM 1688 C C . MET A 1 224 ? 6.755 -10.987 -15.445 1.00 93.38 224 MET A C 1
ATOM 1690 O O . MET A 1 224 ? 5.632 -10.568 -15.728 1.00 93.38 224 MET A O 1
ATOM 1694 N N . VAL A 1 225 ? 6.960 -12.051 -14.673 1.00 95.19 225 VAL A N 1
ATOM 1695 C CA . VAL A 1 225 ? 5.885 -12.950 -14.230 1.00 95.19 225 VAL A CA 1
ATOM 1696 C C . VAL A 1 225 ? 5.925 -13.099 -12.716 1.00 95.19 225 VAL A C 1
ATOM 1698 O O . VAL A 1 225 ? 6.994 -13.251 -12.132 1.00 95.19 225 VAL A O 1
ATOM 1701 N N . ALA A 1 226 ? 4.767 -13.054 -12.066 1.00 94.69 226 ALA A N 1
ATOM 1702 C CA . ALA A 1 226 ? 4.667 -13.279 -10.630 1.00 94.69 226 ALA A CA 1
ATOM 1703 C C . ALA A 1 226 ? 4.968 -14.753 -10.284 1.00 94.69 226 ALA A C 1
ATOM 1705 O O . ALA A 1 226 ? 4.301 -15.658 -10.781 1.00 94.69 226 ALA A O 1
ATOM 1706 N N . GLU A 1 227 ? 5.956 -15.021 -9.428 1.00 91.62 227 GLU A N 1
ATOM 1707 C CA . GLU A 1 227 ? 6.294 -16.395 -8.996 1.00 91.62 227 GLU A CA 1
ATOM 1708 C C . GLU A 1 227 ? 5.437 -16.866 -7.812 1.00 91.62 227 GLU A C 1
ATOM 1710 O O . GLU A 1 227 ? 5.209 -18.058 -7.614 1.00 91.62 227 GLU A O 1
ATOM 1715 N N . ALA A 1 228 ? 4.914 -15.916 -7.044 1.00 87.62 228 ALA A N 1
ATOM 1716 C CA . ALA A 1 228 ? 3.954 -16.116 -5.970 1.00 87.62 228 ALA A CA 1
ATOM 1717 C C . ALA A 1 228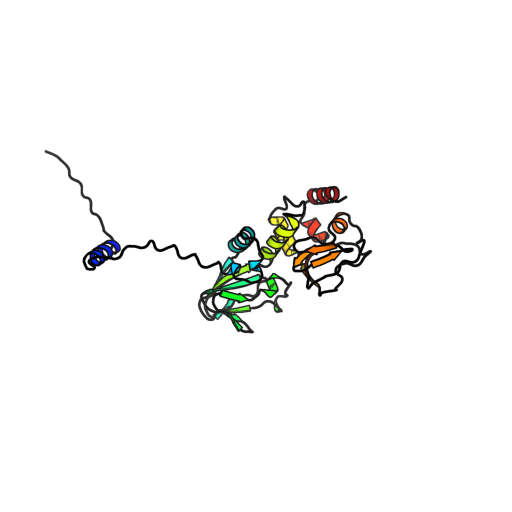 ? 2.798 -15.119 -6.138 1.00 87.62 228 ALA A C 1
ATOM 1719 O O . ALA A 1 228 ? 2.800 -14.314 -7.067 1.00 87.62 228 ALA A O 1
ATOM 1720 N N . VAL A 1 229 ? 1.816 -15.147 -5.234 1.00 79.19 229 VAL A N 1
ATOM 1721 C CA . VAL A 1 229 ? 0.855 -14.041 -5.139 1.00 79.19 229 VAL A CA 1
ATOM 1722 C C . VAL A 1 229 ? 1.641 -12.773 -4.815 1.00 79.19 229 VAL A C 1
ATOM 1724 O O . VAL A 1 229 ? 2.222 -12.658 -3.735 1.00 79.19 229 VAL A O 1
ATOM 1727 N N . THR A 1 230 ? 1.671 -11.844 -5.765 1.00 84.31 230 THR A N 1
ATOM 1728 C CA . THR A 1 230 ? 2.543 -10.672 -5.716 1.00 84.31 230 THR A CA 1
ATOM 1729 C C . THR A 1 230 ? 1.713 -9.409 -5.645 1.00 84.31 230 THR A C 1
ATOM 1731 O O . THR A 1 230 ? 0.784 -9.202 -6.423 1.00 84.31 230 THR A O 1
ATOM 1734 N N . VAL A 1 231 ? 2.068 -8.541 -4.705 1.00 80.25 231 VAL A N 1
ATOM 1735 C CA . VAL A 1 231 ? 1.444 -7.236 -4.518 1.00 80.25 231 VAL A CA 1
ATOM 1736 C C . VAL A 1 231 ? 2.465 -6.175 -4.886 1.00 80.25 231 VAL A C 1
ATOM 1738 O O . VAL A 1 231 ? 3.565 -6.137 -4.329 1.00 80.25 231 VAL A O 1
ATOM 1741 N N . THR A 1 232 ? 2.091 -5.300 -5.814 1.00 86.81 232 THR A N 1
ATOM 1742 C CA . THR A 1 232 ? 2.917 -4.171 -6.228 1.00 86.81 232 THR A CA 1
ATOM 1743 C C . THR A 1 232 ? 2.240 -2.856 -5.907 1.00 86.81 232 THR A C 1
ATOM 1745 O O . THR A 1 232 ? 1.027 -2.716 -6.060 1.00 86.81 232 THR A O 1
ATOM 1748 N N . VAL A 1 233 ? 3.036 -1.857 -5.553 1.00 83.81 233 VAL A N 1
ATOM 1749 C CA . VAL A 1 233 ? 2.602 -0.464 -5.509 1.00 83.81 233 VAL A CA 1
ATOM 1750 C C . VAL A 1 233 ? 3.117 0.241 -6.756 1.00 83.81 233 VAL A C 1
ATOM 1752 O O . VAL A 1 233 ? 4.309 0.221 -7.047 1.00 83.81 233 VAL A O 1
ATOM 1755 N N . CYS A 1 234 ? 2.198 0.828 -7.508 1.00 87.38 234 CYS A N 1
ATOM 1756 C CA . CYS A 1 234 ? 2.426 1.407 -8.819 1.00 87.38 234 CYS A CA 1
ATOM 1757 C C . CYS A 1 234 ? 2.216 2.922 -8.778 1.00 87.38 234 CYS A C 1
ATOM 1759 O O . CYS A 1 234 ? 1.235 3.388 -8.195 1.00 87.38 234 CYS A O 1
ATOM 1761 N N . VAL A 1 235 ? 3.087 3.673 -9.445 1.00 87.50 235 VAL A N 1
ATOM 1762 C CA . VAL A 1 235 ? 2.914 5.106 -9.711 1.00 87.50 235 VAL A CA 1
ATOM 1763 C C . VAL A 1 235 ? 3.180 5.387 -11.185 1.00 87.50 235 VAL A C 1
ATOM 1765 O O . VAL A 1 235 ? 4.168 4.918 -11.754 1.00 87.50 235 VAL A O 1
ATOM 1768 N N . ASP A 1 236 ? 2.270 6.119 -11.818 1.00 90.62 236 ASP A N 1
ATOM 1769 C CA . ASP A 1 236 ? 2.394 6.474 -13.228 1.00 90.62 236 ASP A CA 1
ATOM 1770 C C . ASP A 1 236 ? 3.483 7.542 -13.410 1.00 90.62 236 ASP A C 1
ATOM 1772 O O . ASP A 1 236 ? 3.710 8.381 -12.533 1.00 90.62 236 ASP A O 1
ATOM 1776 N N . ARG A 1 237 ? 4.173 7.521 -14.557 1.00 89.44 237 ARG A N 1
ATOM 1777 C CA . ARG A 1 237 ? 5.275 8.449 -14.861 1.00 89.44 237 ARG A CA 1
ATOM 1778 C C . ARG A 1 237 ? 4.873 9.909 -14.697 1.00 89.44 237 ARG A C 1
ATOM 1780 O O . ARG A 1 237 ? 5.646 10.687 -14.150 1.00 89.44 237 ARG A O 1
ATOM 1787 N N . GLU A 1 238 ? 3.676 10.269 -15.150 1.00 89.25 238 GLU A N 1
ATOM 1788 C CA . GLU A 1 238 ? 3.166 11.639 -15.055 1.00 89.25 238 GLU A CA 1
ATOM 1789 C C . GLU A 1 238 ? 3.029 12.104 -13.602 1.00 89.25 238 GLU A C 1
ATOM 1791 O O . GLU A 1 238 ? 3.411 13.227 -13.278 1.00 89.25 238 GLU A O 1
ATOM 1796 N N . ASP A 1 239 ? 2.525 11.235 -12.723 1.00 87.31 239 ASP A N 1
ATOM 1797 C CA . ASP A 1 239 ? 2.382 11.537 -11.300 1.00 87.31 239 ASP A CA 1
ATOM 1798 C C . ASP A 1 239 ? 3.754 11.589 -10.614 1.00 87.31 239 ASP A C 1
ATOM 1800 O O . ASP A 1 239 ? 4.004 12.481 -9.806 1.00 87.31 239 ASP A O 1
ATOM 1804 N N . LEU A 1 240 ? 4.685 10.704 -10.993 1.00 86.00 240 LEU A N 1
ATOM 1805 C CA . LEU A 1 240 ? 6.058 10.761 -10.491 1.00 86.00 240 LEU A CA 1
ATOM 1806 C C . LEU A 1 240 ? 6.750 12.070 -10.898 1.00 86.00 240 LEU A C 1
ATOM 1808 O O . LEU A 1 240 ? 7.305 12.764 -10.053 1.00 86.00 240 LEU A O 1
ATOM 1812 N N . MET A 1 241 ? 6.692 12.435 -12.179 1.00 86.69 241 MET A N 1
ATOM 1813 C CA . MET A 1 241 ? 7.316 13.655 -12.701 1.00 86.69 241 MET A CA 1
ATOM 1814 C C . MET A 1 241 ? 6.691 14.941 -12.153 1.00 86.69 241 MET A C 1
ATOM 1816 O O . MET A 1 241 ? 7.346 15.981 -12.157 1.00 86.69 241 MET A O 1
ATOM 1820 N N . ARG A 1 242 ? 5.431 14.891 -11.706 1.00 86.81 242 ARG A N 1
ATOM 1821 C CA . ARG A 1 242 ? 4.772 16.029 -11.059 1.00 86.81 242 ARG A CA 1
ATOM 1822 C C . ARG A 1 242 ? 5.352 16.308 -9.674 1.00 86.81 242 ARG A C 1
ATOM 1824 O O . ARG A 1 242 ? 5.498 17.470 -9.307 1.00 86.81 242 ARG A O 1
ATOM 1831 N N . GLU A 1 243 ? 5.674 15.256 -8.923 1.00 84.25 243 GLU A N 1
ATOM 1832 C CA . GLU A 1 243 ? 6.045 15.361 -7.505 1.00 84.25 243 GLU A CA 1
ATOM 1833 C C . GLU A 1 243 ? 7.560 15.277 -7.247 1.00 84.25 243 GLU A C 1
ATOM 1835 O O . GLU A 1 243 ? 8.044 15.748 -6.210 1.00 84.25 243 GLU A O 1
ATOM 1840 N N . VAL A 1 244 ? 8.317 14.684 -8.176 1.00 81.25 244 VAL A N 1
ATOM 1841 C CA . VAL A 1 244 ? 9.780 14.571 -8.115 1.00 81.25 244 VAL A CA 1
ATOM 1842 C C . VAL A 1 244 ? 10.420 15.754 -8.856 1.00 81.25 244 VAL A C 1
ATOM 1844 O O . VAL A 1 244 ? 10.101 15.984 -10.024 1.00 81.25 244 VAL A O 1
ATOM 1847 N N . PRO A 1 245 ? 11.365 16.490 -8.237 1.00 82.94 245 PRO A N 1
ATOM 1848 C CA . PRO A 1 245 ? 12.086 17.562 -8.918 1.00 82.94 245 PRO A CA 1
ATOM 1849 C C . PRO A 1 245 ? 12.773 17.074 -10.200 1.00 82.94 245 PRO A C 1
ATOM 1851 O O . PRO A 1 245 ? 13.429 16.032 -10.211 1.00 82.94 245 PRO A O 1
ATOM 1854 N N . THR A 1 246 ? 12.679 17.857 -11.279 1.00 84.19 246 THR A N 1
ATOM 1855 C CA . THR A 1 246 ? 13.234 17.489 -12.595 1.00 84.19 246 THR A CA 1
ATOM 1856 C C . THR A 1 246 ? 14.726 17.163 -12.545 1.00 84.19 246 THR A C 1
ATOM 1858 O O . THR A 1 246 ? 15.175 16.262 -13.246 1.00 84.19 246 THR A O 1
ATOM 1861 N N . GLU A 1 247 ? 15.493 17.866 -11.711 1.00 83.25 247 GLU A N 1
ATOM 1862 C CA . GLU A 1 247 ? 16.932 17.626 -11.575 1.00 83.25 247 GLU A CA 1
ATOM 1863 C C . GLU A 1 247 ? 17.228 16.279 -10.908 1.00 83.25 247 GLU A C 1
ATOM 1865 O O . GLU A 1 247 ? 18.062 15.524 -11.397 1.00 83.25 247 GLU A O 1
ATOM 1870 N N . THR A 1 248 ? 16.472 15.923 -9.863 1.00 80.94 248 THR A N 1
ATOM 1871 C CA . THR A 1 248 ? 16.545 14.598 -9.232 1.00 80.94 248 THR A CA 1
ATOM 1872 C C . THR A 1 248 ? 16.235 13.505 -10.250 1.00 80.94 248 THR A C 1
ATOM 1874 O O . THR A 1 248 ? 16.981 12.540 -10.365 1.00 80.94 248 THR A O 1
ATOM 1877 N N . TYR A 1 249 ? 15.180 13.684 -11.051 1.00 81.56 249 TYR A N 1
ATOM 1878 C CA . TYR A 1 249 ? 14.820 12.716 -12.087 1.00 81.56 249 TYR A CA 1
ATOM 1879 C C . TYR A 1 249 ? 15.915 12.562 -13.158 1.00 81.56 249 TYR A C 1
ATOM 1881 O O . TYR A 1 249 ? 16.229 11.445 -13.564 1.00 81.56 249 TYR A O 1
ATOM 1889 N N . ARG A 1 250 ? 16.547 13.663 -13.590 1.00 83.62 250 ARG A N 1
ATOM 1890 C CA . ARG A 1 250 ? 17.675 13.618 -14.536 1.00 83.62 250 ARG A CA 1
ATOM 1891 C C . ARG A 1 250 ? 18.899 12.920 -13.962 1.00 83.62 250 ARG A C 1
ATOM 1893 O O . ARG A 1 250 ? 19.513 12.135 -14.679 1.00 83.62 250 ARG A O 1
ATOM 1900 N N . GLN A 1 251 ? 19.239 13.183 -12.702 1.00 82.94 251 GLN A N 1
ATOM 1901 C CA . GLN A 1 251 ? 20.349 12.500 -12.040 1.00 82.94 251 GLN A CA 1
ATOM 1902 C C . GLN A 1 251 ? 20.122 10.985 -12.049 1.00 82.94 251 GLN A C 1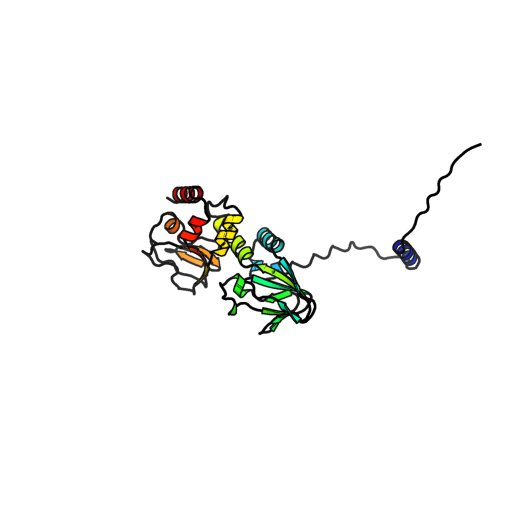
ATOM 1904 O O . GLN A 1 251 ? 20.998 10.229 -12.454 1.00 82.94 251 GLN A O 1
ATOM 1909 N N . MET A 1 252 ? 18.903 10.542 -11.735 1.00 78.06 252 MET A N 1
ATOM 1910 C CA . MET A 1 252 ? 18.558 9.122 -11.805 1.00 78.06 252 MET A CA 1
ATOM 1911 C C . MET A 1 252 ? 18.697 8.544 -13.215 1.00 78.06 252 MET A C 1
ATOM 1913 O O . MET A 1 252 ? 19.136 7.410 -13.370 1.00 78.06 252 MET A O 1
ATOM 1917 N N . GLN A 1 253 ? 18.319 9.289 -14.256 1.00 83.88 253 GLN A N 1
ATOM 1918 C CA . GLN A 1 253 ? 18.519 8.824 -15.630 1.00 83.88 253 GLN A CA 1
ATOM 1919 C C . GLN A 1 253 ? 20.004 8.626 -15.949 1.00 83.88 253 GLN A C 1
ATOM 1921 O O . GLN A 1 253 ? 20.335 7.672 -16.644 1.00 83.88 253 GLN A O 1
ATOM 1926 N N . GLN A 1 254 ? 20.886 9.485 -15.432 1.00 84.25 254 GLN A N 1
ATOM 1927 C CA . GLN A 1 254 ? 22.334 9.361 -15.621 1.00 84.25 254 GLN A CA 1
ATOM 1928 C C . GLN A 1 254 ? 22.916 8.163 -14.866 1.00 84.25 254 GLN A C 1
ATOM 1930 O O . GLN A 1 254 ? 23.719 7.432 -15.437 1.00 84.25 254 GLN A O 1
ATOM 1935 N N . ASP A 1 255 ? 22.476 7.925 -13.629 1.00 80.12 255 ASP A N 1
ATOM 1936 C CA . ASP A 1 255 ? 22.969 6.815 -12.802 1.00 80.12 255 ASP A CA 1
ATOM 1937 C C . ASP A 1 255 ? 22.590 5.433 -13.375 1.00 80.12 255 ASP A C 1
ATOM 1939 O O . ASP A 1 255 ? 23.244 4.433 -13.078 1.00 80.12 255 ASP A O 1
ATOM 1943 N N . TYR A 1 256 ? 21.534 5.370 -14.196 1.00 75.94 256 TYR A N 1
ATOM 1944 C CA . TYR A 1 256 ? 20.983 4.134 -14.769 1.00 75.94 256 TYR A CA 1
ATOM 1945 C C . TYR A 1 256 ? 21.187 3.978 -16.291 1.00 75.94 256 TYR A C 1
ATOM 1947 O O . TYR A 1 256 ? 20.759 2.955 -16.851 1.00 75.94 256 TYR A O 1
ATOM 1955 N N . ALA A 1 257 ? 21.795 4.967 -16.960 1.00 75.50 257 ALA A N 1
ATOM 1956 C CA . ALA A 1 257 ? 22.113 4.936 -18.393 1.00 75.50 257 ALA A CA 1
ATOM 1957 C C . ALA A 1 257 ? 23.216 3.911 -18.696 1.00 75.50 257 ALA A C 1
ATOM 1959 O O . ALA A 1 257 ? 22.909 2.934 -19.433 1.00 75.50 257 ALA A O 1
#

Radius of gyration: 27.71 Å; Cα contacts (8 Å, |Δi|>4): 449; chains: 1; bounding box: 46×60×100 Å

Sequence (257 aa):
MTQDGEDVLFSLSLPTLVASFLRSNLGEALTVEKEGELPEPPHPLSQHAWAGSLPEDRLQGLIERSTRLFATKDSTVGGKPGLYIVLSGRVQTEGAEVVPGGSFGVHSLFYPCTPAQLVTGTAMEPTELLYLARHVYAEEQIQNSLGDKMAFPDLHQRSMRALSCHMRTKTYATGETILTAGSKVDTLSLIVSGSVSLGGETLSCPSPIALRQFLLESYTPTDMVAEAVTVTVCVDREDLMREVPTETYRQMQQDYA

Mean predicted aligned error: 14.07 Å

Secondary structure (DSSP, 8-state):
-------------HHHHHHHHHSSS--S---------PPPPPPTTTTSTTGGGS-HHHHHHHHHT-EEEEE-TT-EEE-SSEEEEEEES-EEESS-EE-TT-EE-HHHHHS---GGGS-EEEESSSEEEEEEEHHHHHHHHHIIIIITTSS-TT--HHHHHHHHHH-EEEEE-TT-EEE-TT-B--EEEEEEESEEEETTEEEESSEEESHHHHHTT-B-SS-EEESSSEEEEEEEHHHHHHHS-HHHHHHHHHHH-

Nearest PDB structures (foldseek):
  5dyl-assembly1_A  TM=5.323E-01  e=9.907E-14  Plasmodium vivax
  5f0a-assembly1_A  TM=5.236E-01  e=2.108E-13  Plasmodium vivax Sal-1
  7rhl-assembly1_D  TM=8.319E-01  e=2.119E-07  Homo sapiens
  7rhl-assembly1_A  TM=8.050E-01  e=1.119E-07  Homo sapiens
  7rhl-assembly1_C  TM=8.187E-01  e=3.371E-07  Homo sapiens